Protein AF-A0A6M9PTT7-F1 (afdb_monomer)

Nearest PDB structures (foldseek):
  1drg-assembly1_A  TM=7.626E-01  e=3.472E-11  Punavirus P1
  1f44-assembly1_A  TM=7.808E-01  e=5.286E-11  Punavirus P1
  2crx-assembly1_B-2  TM=7.870E-01  e=4.804E-10  Punavirus P1
  2hof-assembly1_A-2  TM=7.405E-01  e=1.884E-09  Punavirus P1
  3nkh-assembly1_B  TM=6.933E-01  e=2.102E-03  Staphylococcus aureus subsp. aureus USA300_TCH1516

Organism: NCBI:txid1743162

Sequence (223 aa):
MHLLNRFSDPTKEPEALLEMKRMHRILGRESKQAFGISQDILSQLLASLDHSLRDLCDAALLQLAYDSLGRRSELVSLQITDLQQLTQGGKTRHTILLRKSKVDQDAKGRWITLRPGTVDAVKRWTTAAKIDKGLILRGVDRKGDISDFLCCGQINRIFKRIASQAKIDPVLIKRISGHSLRIGAAQDLLVSGASMPMIMSRGRWTKTDTVMRYLEQYGGRDL

pLDDT: mean 86.86, std 14.3, range [33.91, 98.5]

Foldseek 3Di:
DQVVVVHDDPCPPPVNVVVVVVCCVVVPPDDLAFAACAPVNLVLLLVLAPLALQSLLLQLLLQCCQQQLDFLVLQQQFKPVQWDWDADPNDIWIWGWSQDDPPDPPRPTDITTGDPSNVVSLVSNCVVVVPPTGTSRFDQDPVRDTHRTDDSVCQLVSVLVSCVSSVPPPVNSVRHDSSNSSLNSLVVCVVVVNDLVRSCVSNVPPDSVVSVVSVVVVVVVPD

Secondary structure (DSSP, 8-state):
-TGGGT---GGGSHHHHHHHHHHHHHH-S---PPPP--HHHHHHHHHT----HHHHHHHHHHHHHHHHT--HHHHHT-BGGGEEEEEETTEEEEEEEE---TT-SS---EEEEPPHHHHHHHHHHHHHTT--SSBS---B-SS-PBPS---HHHHHHHHHHHHHHTT--HHHHHH--TTHHHHHHHHHHHHTT--HHHHHHHHT-S-HHHHHHHHHTTTTS--

Structure (mmCIF, N/CA/C/O backbone):
data_AF-A0A6M9PTT7-F1
#
_entry.id   AF-A0A6M9PTT7-F1
#
loop_
_atom_site.group_PDB
_atom_site.id
_atom_site.type_symbol
_atom_site.label_atom_id
_atom_site.label_alt_id
_atom_site.label_comp_id
_atom_site.label_asym_id
_atom_site.label_entity_id
_atom_site.label_seq_id
_atom_site.pdbx_PDB_ins_code
_atom_site.Cartn_x
_atom_site.Cartn_y
_atom_site.Cartn_z
_atom_site.occupancy
_atom_site.B_iso_or_equiv
_atom_site.auth_seq_id
_atom_site.auth_comp_id
_atom_site.auth_asym_id
_atom_site.auth_atom_id
_atom_site.pdbx_PDB_model_num
ATOM 1 N N . MET A 1 1 ? -4.686 -28.291 -18.316 1.00 56.50 1 MET A N 1
ATOM 2 C CA . MET A 1 1 ? -5.307 -29.577 -18.699 1.00 56.50 1 MET A CA 1
ATOM 3 C C . MET A 1 1 ? -4.349 -30.473 -19.488 1.00 56.50 1 MET A C 1
ATOM 5 O O . MET A 1 1 ? -4.243 -31.623 -19.108 1.00 56.50 1 MET A O 1
ATOM 9 N N . HIS A 1 2 ? -3.577 -29.990 -20.478 1.00 64.25 2 HIS A N 1
ATOM 10 C CA . HIS A 1 2 ? -2.650 -30.848 -21.257 1.00 64.25 2 HIS A CA 1
ATOM 11 C C . HIS A 1 2 ? -1.535 -31.530 -20.439 1.00 64.25 2 HIS A C 1
ATOM 13 O O . HIS A 1 2 ? -1.472 -32.754 -20.418 1.00 64.25 2 HIS A O 1
ATOM 19 N N . LEU A 1 3 ? -0.721 -30.772 -19.691 1.00 53.94 3 LEU A N 1
ATOM 20 C CA . LEU A 1 3 ? 0.397 -31.339 -18.910 1.00 53.94 3 LEU A CA 1
ATOM 21 C C . LEU A 1 3 ? -0.053 -32.273 -17.770 1.00 53.94 3 LEU A C 1
ATOM 23 O O . LEU A 1 3 ? 0.596 -33.277 -17.501 1.00 53.94 3 LEU A O 1
ATOM 27 N N . LEU A 1 4 ? -1.187 -31.968 -17.128 1.00 67.94 4 LEU A N 1
ATOM 28 C CA . LEU A 1 4 ? -1.804 -32.821 -16.098 1.00 67.94 4 LEU A CA 1
ATOM 29 C C . LEU A 1 4 ? -2.312 -34.152 -16.674 1.00 67.94 4 LEU A C 1
ATOM 31 O O . LEU A 1 4 ? -2.295 -35.160 -15.978 1.00 67.94 4 LEU A O 1
ATOM 35 N N . ASN A 1 5 ? -2.679 -34.160 -17.956 1.00 78.31 5 ASN A N 1
ATOM 36 C CA . ASN A 1 5 ? -3.115 -35.345 -18.689 1.00 78.31 5 ASN A CA 1
ATOM 37 C C . ASN A 1 5 ? -1.972 -35.985 -19.506 1.00 78.31 5 ASN A C 1
ATOM 39 O O . ASN A 1 5 ? -2.240 -36.799 -20.382 1.00 78.31 5 ASN A O 1
ATOM 43 N N . ARG A 1 6 ? -0.706 -35.618 -19.236 1.00 72.50 6 ARG A N 1
ATOM 44 C CA . ARG A 1 6 ? 0.506 -36.112 -19.925 1.00 72.50 6 ARG A CA 1
ATOM 45 C C . ARG A 1 6 ? 0.542 -35.888 -21.446 1.00 72.50 6 ARG A C 1
ATOM 47 O O . ARG A 1 6 ? 1.304 -36.552 -22.140 1.00 72.50 6 ARG A O 1
ATOM 54 N N . PHE A 1 7 ? -0.225 -34.933 -21.964 1.00 77.44 7 PHE A N 1
ATOM 55 C CA . PHE A 1 7 ? -0.104 -34.494 -23.355 1.00 77.44 7 PHE A CA 1
ATOM 56 C C . PHE A 1 7 ? 0.989 -33.432 -23.505 1.00 77.44 7 PHE A C 1
ATOM 58 O O . PHE A 1 7 ? 1.261 -32.671 -22.566 1.00 77.44 7 PHE A O 1
ATOM 65 N N . SER A 1 8 ? 1.587 -33.362 -24.698 1.00 73.75 8 SER A N 1
ATOM 66 C CA . SER A 1 8 ? 2.499 -32.285 -25.087 1.00 73.75 8 SER A CA 1
ATOM 67 C C . SER A 1 8 ? 1.819 -30.925 -24.912 1.00 73.75 8 SER A C 1
ATOM 69 O O . SER A 1 8 ? 0.614 -30.772 -25.110 1.00 73.75 8 SER A O 1
ATOM 71 N N . ASP A 1 9 ? 2.592 -29.941 -24.455 1.00 74.56 9 ASP A N 1
ATOM 72 C CA . ASP A 1 9 ? 2.108 -28.580 -24.242 1.00 74.56 9 ASP A CA 1
ATOM 73 C C . ASP A 1 9 ? 1.993 -27.871 -25.602 1.00 74.56 9 ASP A C 1
ATOM 75 O O . ASP A 1 9 ? 3.028 -27.516 -26.175 1.00 74.56 9 ASP A O 1
ATOM 79 N N . PRO A 1 10 ? 0.774 -27.623 -26.119 1.00 74.50 10 PRO A N 1
ATOM 80 C CA . PRO A 1 10 ? 0.589 -27.063 -27.457 1.00 74.50 10 PRO A CA 1
ATOM 81 C C . PRO A 1 10 ? 1.138 -25.634 -27.575 1.00 74.50 10 PRO A C 1
ATOM 83 O O . PRO A 1 10 ? 1.377 -25.143 -28.673 1.00 74.50 10 PRO A O 1
ATOM 86 N N . THR A 1 11 ? 1.391 -24.953 -26.450 1.00 69.88 11 THR A N 1
ATOM 87 C CA . THR A 1 11 ? 1.999 -23.613 -26.443 1.00 69.88 11 THR A CA 1
ATOM 88 C C . THR A 1 11 ? 3.507 -23.631 -26.712 1.00 69.88 11 THR A C 1
ATOM 90 O O . THR A 1 11 ? 4.108 -22.575 -26.919 1.00 69.88 11 THR A O 1
ATOM 93 N N . LYS A 1 12 ? 4.124 -24.821 -26.716 1.00 74.75 12 LYS A N 1
ATOM 94 C CA . LYS A 1 12 ? 5.550 -25.032 -26.994 1.00 74.75 12 LYS A CA 1
ATOM 95 C C . LYS A 1 12 ? 5.825 -25.589 -28.389 1.00 74.75 12 LYS A C 1
ATOM 97 O O . LYS A 1 12 ? 6.994 -25.748 -28.733 1.00 74.75 12 LYS A O 1
ATOM 102 N N . GLU A 1 13 ? 4.787 -25.862 -29.175 1.00 83.44 13 GLU A N 1
ATOM 103 C CA . GLU A 1 13 ? 4.943 -26.294 -30.562 1.00 83.44 13 GLU A CA 1
ATOM 104 C C . GLU A 1 13 ? 5.660 -25.210 -31.390 1.00 83.44 13 GLU A C 1
ATOM 106 O O . GLU A 1 13 ? 5.424 -24.010 -31.171 1.00 83.44 13 GLU A O 1
ATOM 111 N N . PRO A 1 14 ? 6.535 -25.587 -32.344 1.00 78.69 14 PRO A N 1
ATOM 112 C CA . PRO A 1 14 ? 7.302 -24.635 -33.142 1.00 78.69 14 PRO A CA 1
ATOM 113 C C . PRO A 1 14 ? 6.422 -23.587 -33.826 1.00 78.69 14 PRO A C 1
ATOM 115 O O . PRO A 1 14 ? 6.779 -22.412 -33.830 1.00 78.69 14 PRO A O 1
ATOM 118 N N . GLU A 1 15 ? 5.256 -23.986 -34.335 1.00 80.00 15 GLU A N 1
ATOM 119 C CA . GLU A 1 15 ? 4.298 -23.097 -34.999 1.00 80.00 15 GLU A CA 1
ATOM 120 C C . GLU A 1 15 ? 3.748 -22.028 -34.047 1.00 80.00 15 GLU A C 1
ATOM 122 O O . GLU A 1 15 ? 3.826 -20.836 -34.343 1.00 80.00 15 GLU A O 1
ATOM 127 N N . ALA A 1 16 ? 3.296 -22.422 -32.852 1.00 75.12 16 ALA A N 1
ATOM 128 C CA . ALA A 1 16 ? 2.811 -21.489 -31.837 1.00 75.12 16 ALA A CA 1
ATOM 129 C C . ALA A 1 16 ? 3.916 -20.518 -31.379 1.00 75.12 16 ALA A C 1
ATOM 131 O O . ALA A 1 16 ? 3.682 -19.318 -31.211 1.00 75.12 16 ALA A O 1
ATOM 132 N N . LEU A 1 17 ? 5.151 -21.008 -31.221 1.00 78.31 17 LEU A N 1
ATOM 133 C CA . LEU A 1 17 ? 6.301 -20.176 -30.864 1.00 78.31 17 LEU A CA 1
ATOM 134 C C . LEU A 1 17 ? 6.700 -19.210 -31.988 1.00 78.31 17 LEU A C 1
ATOM 136 O O . LEU A 1 17 ? 7.082 -18.069 -31.702 1.00 78.31 17 LEU A O 1
ATOM 140 N N . LEU A 1 18 ? 6.642 -19.648 -33.249 1.00 78.38 18 LEU A N 1
ATOM 141 C CA . LEU A 1 18 ? 6.929 -18.825 -34.425 1.00 78.38 18 LEU A CA 1
ATOM 142 C C . LEU A 1 18 ? 5.880 -17.728 -34.594 1.00 78.38 18 LEU A C 1
ATOM 144 O O . LEU A 1 18 ? 6.259 -16.569 -34.773 1.00 78.38 18 LEU A O 1
ATOM 148 N N . GLU A 1 19 ? 4.600 -18.048 -34.424 1.00 78.19 19 GLU A N 1
ATOM 149 C CA . GLU A 1 19 ? 3.521 -17.063 -34.489 1.00 78.19 19 GLU A CA 1
ATOM 150 C C . GLU A 1 19 ? 3.589 -16.066 -33.330 1.00 78.19 19 GLU A C 1
ATOM 152 O O . GLU A 1 19 ? 3.544 -14.855 -33.553 1.00 78.19 19 GLU A O 1
ATOM 157 N N . MET A 1 20 ? 3.881 -16.517 -32.106 1.00 73.00 20 MET A N 1
ATOM 158 C CA . MET A 1 20 ? 4.156 -15.599 -30.996 1.00 73.00 20 MET A CA 1
ATOM 159 C C . MET A 1 20 ? 5.374 -14.705 -31.275 1.00 73.00 20 MET A C 1
ATOM 161 O O . MET A 1 20 ? 5.366 -13.523 -30.934 1.00 73.00 20 MET A O 1
ATOM 165 N N . LYS A 1 21 ? 6.451 -15.213 -31.890 1.00 75.12 21 LYS A N 1
ATOM 166 C CA . LYS A 1 21 ? 7.610 -14.388 -32.292 1.00 75.12 21 LYS A CA 1
ATOM 167 C C . LYS A 1 21 ? 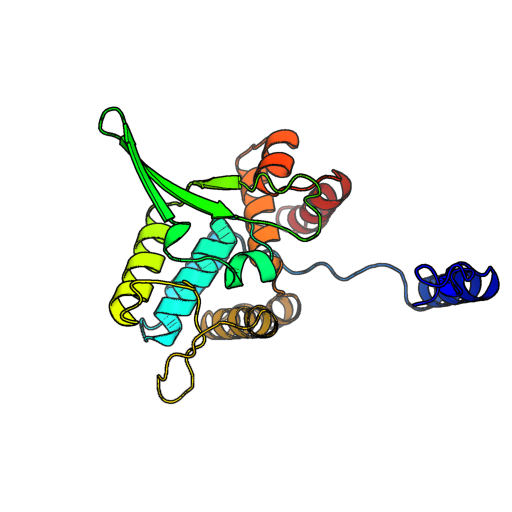7.246 -13.389 -33.395 1.00 75.12 21 LYS A C 1
ATOM 169 O O . LYS A 1 21 ? 7.705 -12.250 -33.322 1.00 75.12 21 LYS A O 1
ATOM 174 N N . ARG A 1 22 ? 6.424 -13.785 -34.372 1.00 78.12 22 ARG A N 1
ATOM 175 C CA . ARG A 1 22 ? 5.905 -12.918 -35.442 1.00 78.12 22 ARG A CA 1
ATOM 176 C C . ARG A 1 22 ? 5.063 -11.789 -34.849 1.00 78.12 22 ARG A C 1
ATOM 178 O O . ARG A 1 22 ? 5.369 -10.624 -35.093 1.00 78.12 22 ARG A O 1
ATOM 185 N N . MET A 1 23 ? 4.108 -12.113 -33.976 1.00 72.75 23 MET A N 1
ATOM 186 C CA . MET A 1 23 ? 3.313 -11.130 -33.232 1.00 72.75 23 MET A CA 1
ATOM 187 C C . MET A 1 23 ? 4.198 -10.160 -32.447 1.00 72.75 23 MET A C 1
ATOM 189 O O . MET A 1 23 ? 4.008 -8.954 -32.529 1.00 72.75 23 MET A O 1
ATOM 193 N N . HIS A 1 24 ? 5.211 -10.662 -31.737 1.00 75.25 24 HIS A N 1
ATOM 194 C CA . HIS A 1 24 ? 6.149 -9.819 -30.991 1.00 75.25 24 HIS A CA 1
ATOM 195 C C . HIS A 1 24 ? 7.012 -8.903 -31.874 1.00 75.25 24 HIS A C 1
ATOM 197 O O . HIS A 1 24 ? 7.420 -7.845 -31.404 1.00 75.25 24 HIS A O 1
ATOM 203 N N . ARG A 1 25 ? 7.329 -9.293 -33.116 1.00 68.50 25 ARG A N 1
ATOM 204 C CA . ARG A 1 25 ? 8.054 -8.435 -34.072 1.00 68.50 25 ARG A CA 1
ATOM 205 C C . ARG A 1 25 ? 7.161 -7.330 -34.630 1.00 68.50 25 ARG A C 1
ATOM 207 O O . ARG A 1 25 ? 7.639 -6.222 -34.816 1.00 68.50 25 ARG A O 1
ATOM 214 N N . ILE A 1 26 ? 5.885 -7.638 -34.868 1.00 68.75 26 ILE A N 1
ATOM 215 C CA . ILE A 1 26 ? 4.906 -6.690 -35.417 1.00 68.75 26 ILE A CA 1
ATOM 216 C C . ILE A 1 26 ? 4.440 -5.697 -34.344 1.00 68.75 26 ILE A C 1
ATOM 218 O O . ILE A 1 26 ? 4.391 -4.498 -34.587 1.00 68.75 26 ILE A O 1
ATOM 222 N N . LEU A 1 27 ? 4.100 -6.192 -33.152 1.00 63.09 27 LEU A N 1
ATOM 223 C CA . LEU A 1 27 ? 3.516 -5.397 -32.065 1.00 63.09 27 LEU A CA 1
ATOM 224 C C . LEU A 1 27 ? 4.565 -4.825 -31.099 1.00 63.09 27 LEU A C 1
ATOM 226 O O . LEU A 1 27 ? 4.237 -3.990 -30.258 1.00 63.09 27 LEU A O 1
ATOM 230 N N . GLY A 1 28 ? 5.813 -5.292 -31.191 1.00 47.38 28 GLY A N 1
ATOM 231 C CA . GLY A 1 28 ? 6.850 -5.046 -30.193 1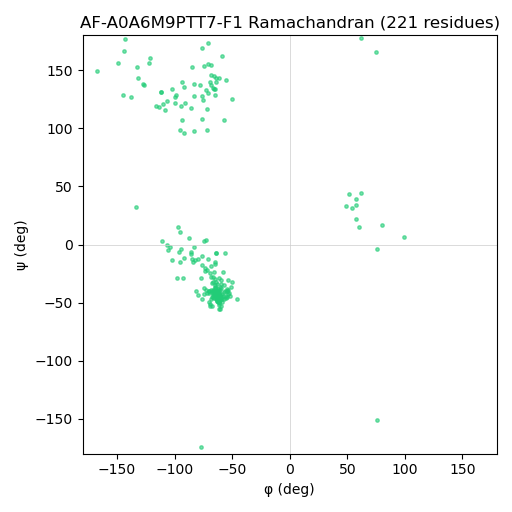.00 47.38 28 GLY A CA 1
ATOM 232 C C . GLY A 1 28 ? 6.665 -5.884 -28.918 1.00 47.38 28 GLY A C 1
ATOM 233 O O . GLY A 1 28 ? 5.618 -6.480 -28.660 1.00 47.38 28 GLY A O 1
ATOM 234 N N . ARG A 1 29 ? 7.716 -5.947 -28.090 1.00 55.25 29 ARG A N 1
ATOM 235 C CA . ARG A 1 29 ? 7.684 -6.554 -26.737 1.00 55.25 29 ARG A CA 1
ATOM 236 C C . ARG A 1 29 ? 7.713 -5.528 -25.612 1.00 55.25 29 ARG A C 1
ATOM 238 O O . ARG A 1 29 ? 7.733 -5.900 -24.438 1.00 55.25 29 ARG A O 1
ATOM 245 N N . GLU A 1 30 ? 7.765 -4.250 -25.960 1.00 47.44 30 GLU A N 1
ATOM 246 C CA . GLU A 1 30 ? 7.895 -3.182 -24.988 1.00 47.44 30 GLU A CA 1
ATOM 247 C C . GLU A 1 30 ? 6.573 -3.022 -24.228 1.00 47.44 30 GLU A C 1
ATOM 249 O O . GLU A 1 30 ? 5.611 -2.413 -24.697 1.00 47.44 30 GLU A O 1
ATOM 254 N N . SER A 1 31 ? 6.490 -3.601 -23.028 1.00 55.12 31 SER A N 1
ATOM 255 C CA . SER A 1 31 ? 5.376 -3.287 -22.141 1.00 55.12 31 SER A CA 1
ATOM 256 C C . SER A 1 31 ? 5.584 -1.868 -21.627 1.00 55.12 31 SER A C 1
ATOM 258 O O . SER A 1 31 ? 6.552 -1.624 -20.901 1.00 55.12 31 SER A O 1
ATOM 260 N N . LYS A 1 32 ? 4.674 -0.944 -21.953 1.00 65.50 32 LYS A N 1
ATOM 261 C CA . LYS A 1 32 ? 4.688 0.408 -21.382 1.00 65.50 32 LYS A CA 1
ATOM 262 C C . LYS A 1 32 ? 4.631 0.302 -19.860 1.00 65.50 32 LYS A C 1
ATOM 264 O O . LYS A 1 32 ? 3.603 -0.061 -19.288 1.00 65.50 32 LYS A O 1
ATOM 269 N N . GLN A 1 33 ? 5.759 0.575 -19.214 1.00 71.25 33 GLN A N 1
ATOM 270 C CA . GLN A 1 33 ? 5.883 0.453 -17.771 1.00 71.25 33 GLN A CA 1
ATOM 271 C C . GLN A 1 33 ? 4.954 1.443 -17.067 1.00 71.25 33 GLN A C 1
ATOM 273 O O . GLN A 1 33 ? 4.775 2.592 -17.497 1.00 71.25 33 GLN A O 1
ATOM 278 N N . ALA A 1 34 ? 4.347 0.967 -15.980 1.00 83.44 34 ALA A N 1
ATOM 279 C CA . ALA A 1 34 ? 3.456 1.780 -15.177 1.00 83.44 34 ALA A CA 1
ATOM 280 C C . ALA A 1 34 ? 4.209 2.950 -14.539 1.00 83.44 34 ALA A C 1
ATOM 282 O O . ALA A 1 34 ? 5.356 2.811 -14.119 1.00 83.44 34 ALA A O 1
ATOM 283 N N . PHE A 1 35 ? 3.537 4.091 -14.444 1.00 90.19 35 PHE A N 1
ATOM 284 C CA . PHE A 1 35 ? 4.076 5.272 -13.784 1.00 90.19 35 PHE A CA 1
ATOM 285 C C . PHE A 1 35 ? 4.269 5.004 -12.286 1.00 90.19 35 PHE A C 1
ATOM 287 O O . PHE A 1 35 ? 3.344 4.513 -11.634 1.00 90.19 35 PHE A O 1
ATOM 294 N N . GLY A 1 36 ? 5.463 5.286 -11.759 1.00 92.88 36 GLY A N 1
ATOM 295 C CA . GLY A 1 36 ? 5.788 5.144 -10.340 1.00 92.88 36 GLY A CA 1
ATOM 296 C C . GLY A 1 36 ? 5.191 6.283 -9.516 1.00 92.88 36 GLY A C 1
ATOM 297 O O . GLY A 1 36 ? 5.395 7.450 -9.842 1.00 92.88 36 GLY A O 1
ATOM 298 N N . ILE A 1 37 ? 4.451 5.941 -8.461 1.00 95.31 37 ILE A N 1
ATOM 299 C CA . ILE A 1 37 ? 3.939 6.907 -7.478 1.00 95.31 37 ILE A CA 1
ATOM 300 C C . ILE A 1 37 ? 4.978 6.996 -6.358 1.00 95.31 37 ILE A C 1
ATOM 302 O O . ILE A 1 37 ? 5.009 6.118 -5.494 1.00 95.31 37 ILE A O 1
ATOM 306 N N . SER A 1 38 ? 5.855 7.999 -6.445 1.00 94.75 38 SER A N 1
ATOM 307 C CA . SER A 1 38 ? 6.879 8.302 -5.437 1.00 94.75 38 SER A CA 1
ATOM 308 C C . SER A 1 38 ? 6.267 8.876 -4.158 1.00 94.75 38 SER A C 1
ATOM 310 O O . SER A 1 38 ? 5.068 9.166 -4.116 1.00 94.75 38 SER A O 1
ATOM 312 N N . GLN A 1 39 ? 7.081 9.070 -3.123 1.00 95.38 39 GLN A N 1
ATOM 313 C CA . GLN A 1 39 ? 6.669 9.649 -1.847 1.00 95.38 39 GLN A CA 1
ATOM 314 C C . GLN A 1 39 ? 5.979 11.013 -1.996 1.00 95.38 39 GLN A C 1
ATOM 316 O O . GLN A 1 39 ? 4.978 11.262 -1.318 1.00 95.38 39 GLN A O 1
ATOM 321 N N . ASP A 1 40 ? 6.470 11.875 -2.884 1.00 94.06 40 ASP A N 1
ATOM 322 C CA . ASP A 1 40 ? 5.891 13.206 -3.105 1.00 94.06 40 ASP A CA 1
ATOM 323 C C . ASP A 1 40 ? 4.498 13.100 -3.724 1.00 94.06 40 ASP A C 1
ATOM 325 O O . ASP A 1 40 ? 3.536 13.699 -3.242 1.00 94.06 40 ASP A O 1
ATOM 329 N N . ILE A 1 41 ? 4.359 12.238 -4.735 1.00 96.06 41 ILE A N 1
ATOM 330 C CA . ILE A 1 41 ? 3.072 11.985 -5.386 1.00 96.06 41 ILE A CA 1
ATOM 331 C C . ILE A 1 41 ? 2.120 11.316 -4.399 1.00 96.06 41 ILE A C 1
ATOM 333 O O . ILE A 1 41 ? 0.972 11.725 -4.301 1.00 96.06 41 ILE A O 1
ATOM 337 N N . LEU A 1 42 ? 2.577 10.328 -3.626 1.00 98.00 42 LEU A N 1
ATOM 338 C CA . LEU A 1 42 ? 1.788 9.710 -2.560 1.00 98.00 42 LEU A CA 1
ATOM 339 C C . LEU A 1 42 ? 1.276 10.763 -1.570 1.00 98.00 42 LEU A C 1
ATOM 341 O O . LEU A 1 42 ? 0.104 10.722 -1.204 1.00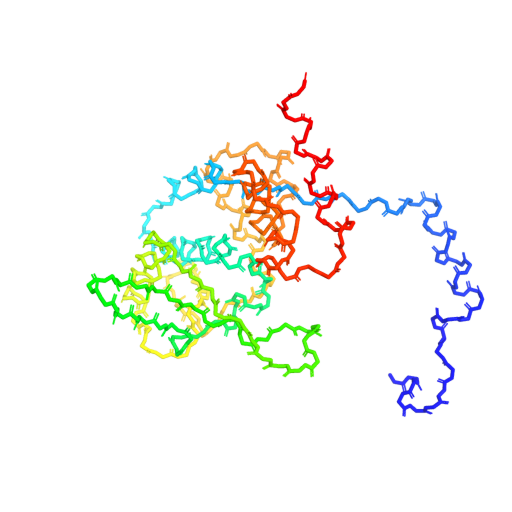 98.00 42 LEU A O 1
ATOM 345 N N . SER A 1 43 ? 2.123 11.709 -1.164 1.00 97.69 43 SER A N 1
ATOM 346 C CA . SER A 1 43 ? 1.734 12.795 -0.259 1.00 97.69 43 SER A CA 1
ATOM 347 C C . SER A 1 43 ? 0.664 13.689 -0.894 1.00 97.69 43 SER A C 1
ATOM 349 O O . SER A 1 43 ? -0.338 13.986 -0.247 1.00 97.69 43 SER A O 1
ATOM 351 N N . GLN A 1 44 ? 0.804 14.021 -2.182 1.00 97.31 44 GLN A N 1
ATOM 352 C CA . GLN A 1 44 ? -0.213 14.750 -2.948 1.00 97.31 44 GLN A CA 1
ATOM 353 C C . GLN A 1 44 ? -1.537 13.972 -3.054 1.00 97.31 44 GLN A C 1
ATOM 355 O O . GLN A 1 44 ? -2.609 14.556 -2.902 1.00 97.31 44 GLN A O 1
ATOM 360 N N . LEU A 1 45 ? -1.485 12.652 -3.278 1.00 98.12 45 LEU A N 1
ATOM 361 C CA . LEU A 1 45 ? -2.676 11.799 -3.315 1.00 98.12 45 LEU A CA 1
ATOM 362 C C . LEU A 1 45 ? -3.394 11.799 -1.964 1.00 98.12 45 LEU A C 1
ATOM 364 O O . LEU A 1 45 ? -4.603 12.005 -1.920 1.00 98.12 45 LEU A O 1
ATOM 368 N N . LEU A 1 46 ? -2.658 11.598 -0.868 1.00 97.75 46 LEU A N 1
ATOM 369 C CA . LEU A 1 46 ? -3.220 11.569 0.483 1.00 97.75 46 LEU A CA 1
ATOM 370 C C . LEU A 1 46 ? -3.829 12.918 0.884 1.00 97.75 46 LEU A C 1
ATOM 372 O O . LEU A 1 46 ? -4.876 12.932 1.520 1.00 97.75 46 LEU A O 1
ATOM 376 N N . ALA A 1 47 ? -3.217 14.033 0.477 1.00 97.06 47 ALA A N 1
ATOM 377 C CA . ALA A 1 47 ? -3.733 15.377 0.736 1.00 97.06 47 ALA A CA 1
ATOM 378 C C . ALA A 1 47 ? -5.034 15.698 -0.026 1.00 97.06 47 ALA A C 1
ATOM 380 O O . ALA A 1 47 ? -5.739 16.632 0.342 1.00 97.06 47 ALA A O 1
ATOM 381 N N . SER A 1 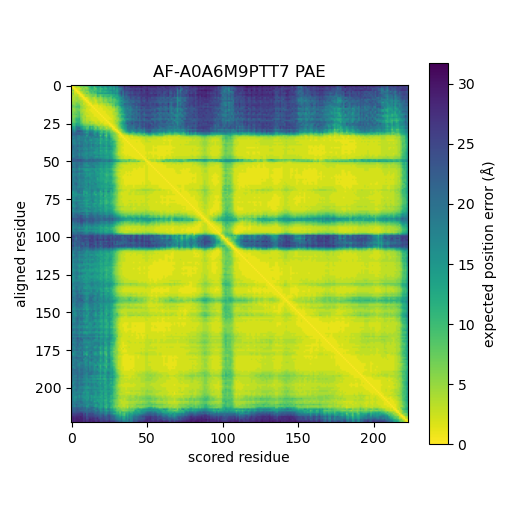48 ? -5.355 14.943 -1.083 1.00 96.75 48 SER A N 1
ATOM 382 C CA . SER A 1 48 ? -6.587 15.129 -1.864 1.00 96.75 48 SER A CA 1
ATOM 383 C C . SER A 1 48 ? -7.815 14.406 -1.299 1.00 96.75 48 SER A C 1
ATOM 385 O O . SER A 1 48 ? -8.913 14.592 -1.820 1.00 96.75 48 SER A O 1
ATOM 387 N N . LEU A 1 49 ? -7.628 13.561 -0.280 1.00 96.00 49 LEU A N 1
ATOM 388 C CA . LEU A 1 49 ? -8.679 12.736 0.311 1.00 96.00 49 LEU A CA 1
ATOM 389 C C . LEU A 1 49 ? -9.489 13.530 1.349 1.00 96.00 49 LEU A C 1
ATOM 391 O O . LEU A 1 49 ? -8.921 14.244 2.171 1.00 96.00 49 LEU A O 1
ATOM 395 N N . ASP A 1 50 ? -10.810 13.363 1.342 1.00 88.19 50 ASP A N 1
ATOM 396 C CA . ASP A 1 50 ? -11.780 14.168 2.105 1.00 88.19 50 ASP A CA 1
ATOM 397 C C . ASP A 1 50 ? -12.193 13.564 3.461 1.00 88.19 50 ASP A C 1
ATOM 399 O O . ASP A 1 50 ? -13.136 14.026 4.101 1.00 88.19 50 ASP A O 1
ATOM 403 N N . HIS A 1 51 ? -11.490 12.520 3.909 1.00 85.75 51 HIS A N 1
ATOM 404 C CA . HIS A 1 51 ? -11.773 11.763 5.136 1.00 85.75 51 HIS A CA 1
ATOM 405 C C . HIS A 1 51 ? -13.151 11.076 5.192 1.00 85.75 51 HIS A C 1
ATOM 407 O O . HIS A 1 51 ? -13.548 10.599 6.259 1.00 85.75 51 HIS A O 1
ATOM 413 N N . SER A 1 52 ? -13.863 10.943 4.068 1.00 94.25 52 SER A N 1
ATOM 414 C CA . SER A 1 52 ? -15.020 10.049 3.978 1.00 94.25 52 SER A CA 1
ATOM 415 C C . SER A 1 52 ? -14.637 8.599 4.299 1.00 94.25 52 SER A C 1
ATOM 417 O O . SER A 1 52 ? -13.473 8.200 4.231 1.00 94.25 52 SER A O 1
ATOM 419 N N . LEU A 1 53 ? -15.626 7.758 4.616 1.00 95.25 53 LEU A N 1
ATOM 420 C CA . LEU A 1 53 ? -15.391 6.344 4.930 1.00 95.25 53 LEU A CA 1
ATOM 421 C C . LEU A 1 53 ? -14.608 5.622 3.817 1.00 95.25 53 LEU A C 1
ATOM 423 O O . LEU A 1 53 ? -13.701 4.838 4.091 1.00 95.25 53 LEU A O 1
ATOM 427 N N . ARG A 1 54 ? -14.919 5.932 2.553 1.00 96.06 54 ARG A N 1
ATOM 428 C CA . ARG A 1 54 ? -14.178 5.422 1.395 1.00 96.06 54 ARG A CA 1
ATOM 429 C C . ARG A 1 54 ? -12.734 5.919 1.393 1.00 96.06 54 ARG A C 1
ATOM 431 O O . ARG A 1 54 ? -11.821 5.114 1.217 1.00 96.06 54 ARG A O 1
ATOM 438 N N . ASP A 1 55 ? -12.538 7.210 1.611 1.00 96.25 55 ASP A N 1
ATOM 439 C CA . ASP A 1 55 ? -11.225 7.843 1.568 1.00 96.25 55 ASP A CA 1
ATOM 440 C C . ASP A 1 55 ? -10.317 7.386 2.723 1.00 96.25 55 ASP A C 1
ATOM 442 O O . ASP A 1 55 ? -9.103 7.274 2.553 1.00 96.25 55 ASP A O 1
ATOM 446 N N . LEU A 1 56 ? -10.885 6.993 3.869 1.00 97.75 56 LEU A N 1
ATOM 447 C CA . LEU A 1 56 ? -10.146 6.307 4.934 1.00 97.75 56 LEU A CA 1
ATOM 448 C C . LEU A 1 56 ? -9.605 4.943 4.470 1.00 97.75 56 LEU A C 1
ATOM 450 O O . LEU A 1 56 ? -8.429 4.641 4.692 1.00 97.75 56 LEU A O 1
ATOM 454 N N . CYS A 1 57 ? -10.424 4.133 3.786 1.00 97.81 57 CYS A N 1
ATOM 455 C CA . CYS A 1 57 ? -9.966 2.866 3.204 1.00 97.81 57 CYS A CA 1
ATOM 456 C C . CYS A 1 57 ? -8.898 3.096 2.125 1.00 97.81 57 CYS A C 1
ATOM 458 O O . CYS A 1 57 ? -7.913 2.357 2.045 1.00 97.81 57 CYS A O 1
ATOM 460 N N . ASP A 1 58 ? -9.081 4.116 1.289 1.00 97.81 58 ASP A N 1
ATOM 461 C CA . ASP A 1 58 ? -8.142 4.473 0.229 1.00 97.81 58 ASP A CA 1
ATOM 462 C C . ASP A 1 58 ? -6.785 4.922 0.782 1.00 97.81 58 ASP A C 1
ATOM 464 O O . ASP A 1 58 ? -5.744 4.480 0.288 1.00 97.81 58 ASP A O 1
ATOM 468 N N . ALA A 1 59 ? -6.785 5.749 1.832 1.00 98.31 59 ALA A N 1
ATOM 469 C CA . ALA A 1 59 ? -5.575 6.177 2.525 1.00 98.31 59 ALA A CA 1
ATOM 470 C C . ALA A 1 59 ? -4.818 4.975 3.108 1.00 98.31 59 ALA A C 1
ATOM 472 O O . ALA A 1 59 ? -3.606 4.848 2.908 1.00 98.31 59 ALA A O 1
ATOM 473 N N . ALA A 1 60 ? -5.532 4.052 3.766 1.00 98.38 60 ALA A N 1
ATOM 474 C CA . ALA A 1 60 ? -4.951 2.814 4.277 1.00 98.38 60 ALA A CA 1
ATOM 475 C C . ALA A 1 60 ? -4.357 1.955 3.144 1.00 98.38 60 ALA A C 1
ATOM 477 O O . ALA A 1 60 ? -3.230 1.472 3.267 1.00 98.38 60 ALA A O 1
ATOM 478 N N . LEU A 1 61 ? -5.065 1.807 2.016 1.00 98.50 61 LEU A N 1
ATOM 479 C CA . LEU A 1 61 ? -4.584 1.070 0.843 1.00 98.50 61 LEU A CA 1
ATOM 480 C C . LEU A 1 61 ? -3.309 1.693 0.253 1.00 98.50 61 LEU A C 1
ATOM 482 O O . LEU A 1 61 ? -2.358 0.959 -0.015 1.00 98.50 61 LEU A O 1
ATOM 486 N N . LEU A 1 62 ? -3.279 3.011 0.033 1.00 98.44 62 LEU A N 1
ATOM 487 C CA . LEU A 1 62 ? -2.123 3.715 -0.537 1.00 98.44 62 LEU A CA 1
ATOM 488 C C . LEU A 1 62 ? -0.879 3.552 0.343 1.00 98.44 62 LEU A C 1
ATOM 490 O O . LEU A 1 62 ? 0.185 3.172 -0.152 1.00 98.44 62 LEU A O 1
ATOM 494 N N . GLN A 1 63 ? -1.033 3.776 1.648 1.00 98.31 63 GLN A N 1
ATOM 495 C CA . GLN A 1 63 ? 0.050 3.666 2.623 1.00 98.31 63 GLN A CA 1
ATOM 496 C C . GLN A 1 63 ? 0.564 2.225 2.755 1.00 98.31 63 GLN A C 1
ATOM 498 O O . GLN A 1 63 ? 1.772 1.985 2.685 1.00 98.31 63 GLN A O 1
ATOM 503 N N . LEU A 1 64 ? -0.337 1.238 2.862 1.00 98.12 64 LEU A N 1
ATOM 504 C CA . LEU A 1 64 ? 0.036 -0.181 2.897 1.00 98.12 64 LEU A CA 1
ATOM 505 C C . LEU A 1 64 ? 0.747 -0.610 1.611 1.00 98.12 64 LEU A C 1
ATOM 507 O O . LEU A 1 64 ? 1.749 -1.326 1.674 1.00 98.12 64 LEU A O 1
ATOM 511 N N . ALA A 1 65 ? 0.253 -0.184 0.446 1.00 97.56 65 ALA A N 1
ATOM 512 C CA . ALA A 1 65 ? 0.862 -0.491 -0.845 1.00 97.56 65 ALA A CA 1
ATOM 513 C C . ALA A 1 65 ? 2.290 0.051 -0.947 1.00 97.56 65 ALA A C 1
ATOM 515 O O . ALA A 1 65 ? 3.179 -0.666 -1.414 1.00 97.56 65 ALA A O 1
ATOM 516 N N . TYR A 1 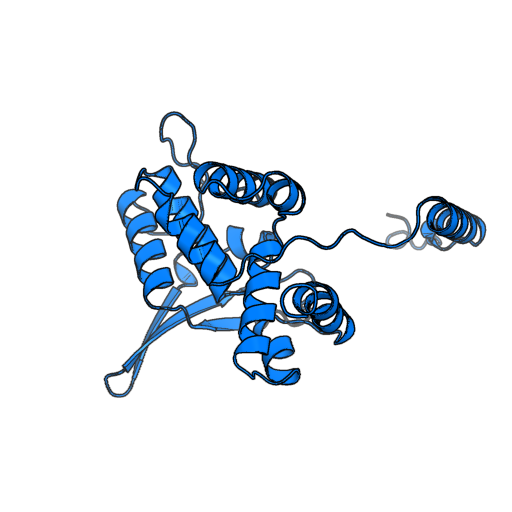66 ? 2.504 1.281 -0.478 1.00 97.81 66 TYR A N 1
ATOM 517 C CA . TYR A 1 66 ? 3.810 1.924 -0.472 1.00 97.81 66 TYR A CA 1
ATOM 518 C C . TYR A 1 66 ? 4.790 1.240 0.491 1.00 97.81 66 TYR A C 1
ATOM 520 O O . TYR A 1 66 ? 5.863 0.812 0.074 1.00 97.81 66 TYR A O 1
ATOM 528 N N . ASP A 1 67 ? 4.414 1.054 1.761 1.00 96.69 67 ASP A N 1
ATOM 529 C CA . ASP A 1 67 ? 5.312 0.513 2.793 1.00 96.69 67 ASP A CA 1
ATOM 530 C C . ASP A 1 67 ? 5.726 -0.932 2.526 1.00 96.69 67 ASP A C 1
ATOM 532 O O . ASP A 1 67 ? 6.883 -1.314 2.726 1.00 96.69 67 ASP A O 1
ATOM 536 N N . SER A 1 68 ? 4.764 -1.743 2.084 1.00 94.62 68 SER A N 1
ATOM 537 C CA . SER A 1 68 ? 4.950 -3.179 1.875 1.00 94.62 68 SER A CA 1
ATOM 538 C C . SER A 1 68 ? 5.537 -3.533 0.517 1.00 94.62 68 SER A C 1
ATOM 540 O O . SER A 1 68 ? 5.928 -4.691 0.294 1.00 94.62 68 SER A O 1
ATOM 542 N N . LEU A 1 69 ? 5.574 -2.566 -0.407 1.00 94.38 69 LEU A N 1
ATOM 543 C CA . LEU A 1 69 ? 5.816 -2.804 -1.825 1.00 94.38 69 LEU A CA 1
ATOM 544 C C . LEU A 1 69 ? 4.905 -3.942 -2.334 1.00 94.38 69 LEU A C 1
ATOM 546 O O . LEU A 1 69 ? 5.320 -4.776 -3.135 1.00 94.38 69 LEU A O 1
ATOM 550 N N . GLY A 1 70 ? 3.693 -4.061 -1.788 1.00 91.44 70 GLY A N 1
ATOM 551 C CA . GLY A 1 70 ? 2.813 -5.217 -1.949 1.00 91.44 70 GLY A CA 1
ATOM 552 C C . GLY A 1 70 ? 2.268 -5.369 -3.365 1.00 91.44 70 GLY A C 1
ATOM 553 O O . GLY A 1 70 ? 1.979 -4.391 -4.055 1.00 91.44 70 GLY A O 1
ATOM 554 N N . ARG A 1 71 ? 2.085 -6.613 -3.816 1.00 91.69 71 ARG A N 1
ATOM 555 C CA . ARG A 1 71 ? 1.273 -6.893 -5.011 1.00 91.69 71 ARG A CA 1
ATOM 556 C C . ARG A 1 71 ? -0.205 -6.736 -4.666 1.00 91.69 71 ARG A C 1
ATOM 558 O O . ARG A 1 71 ? -0.610 -7.016 -3.545 1.00 91.69 71 ARG A O 1
ATOM 565 N N . ARG A 1 72 ? -1.042 -6.408 -5.654 1.00 93.19 72 ARG A N 1
ATOM 566 C CA . ARG A 1 72 ? -2.505 -6.279 -5.480 1.00 93.19 72 ARG A CA 1
ATOM 567 C C . ARG A 1 72 ? -3.142 -7.430 -4.693 1.00 93.19 72 ARG A C 1
ATOM 569 O O . ARG A 1 72 ? -3.910 -7.178 -3.778 1.00 93.19 72 ARG A O 1
ATOM 576 N N . SER A 1 73 ? -2.794 -8.672 -5.034 1.00 92.19 73 SER A N 1
ATOM 577 C CA . SER A 1 73 ? -3.311 -9.867 -4.357 1.00 92.19 73 SER A CA 1
ATOM 578 C C . SER A 1 73 ? -2.832 -10.000 -2.916 1.00 92.19 73 SER A C 1
ATOM 580 O O . SER A 1 73 ? -3.572 -10.501 -2.085 1.00 92.19 73 SER A O 1
ATOM 582 N N . GLU A 1 74 ? -1.610 -9.550 -2.623 1.00 93.94 74 GLU A N 1
ATOM 583 C CA . GLU A 1 74 ? -1.075 -9.534 -1.260 1.00 93.94 74 GLU A CA 1
ATOM 584 C C . GLU A 1 74 ? -1.852 -8.507 -0.429 1.00 93.94 74 GLU A C 1
ATOM 586 O O . GLU A 1 74 ? -2.346 -8.847 0.640 1.00 93.94 74 GLU A O 1
ATOM 591 N N . LEU A 1 75 ? -2.050 -7.297 -0.967 1.00 95.50 75 LEU A N 1
ATOM 592 C CA . LEU A 1 75 ? -2.742 -6.202 -0.282 1.00 95.50 75 LEU A CA 1
ATOM 593 C C . LEU A 1 75 ? -4.173 -6.568 0.113 1.00 95.50 75 LEU A C 1
ATOM 595 O O . LEU A 1 75 ? -4.544 -6.406 1.269 1.00 95.50 75 LEU A O 1
ATOM 599 N N . VAL A 1 76 ? -4.967 -7.109 -0.816 1.00 96.00 76 VAL A N 1
ATOM 600 C CA . VAL A 1 76 ? -6.363 -7.478 -0.513 1.00 96.00 76 VAL A CA 1
ATOM 601 C C . VAL A 1 76 ? -6.490 -8.699 0.399 1.00 96.00 76 VAL A C 1
ATOM 603 O O . VAL A 1 76 ? -7.577 -8.973 0.889 1.00 96.00 76 VAL A O 1
ATOM 606 N N . SER A 1 77 ? -5.402 -9.447 0.609 1.00 95.19 77 SER A N 1
ATOM 607 C CA . SER A 1 77 ? -5.376 -10.626 1.484 1.00 95.19 77 SER A CA 1
ATOM 608 C C . SER A 1 77 ? -4.919 -10.321 2.913 1.00 95.19 77 SER A C 1
ATOM 610 O O . SER A 1 77 ? -4.897 -11.226 3.749 1.00 95.19 77 SER A O 1
ATOM 612 N N . LEU A 1 78 ? -4.525 -9.075 3.193 1.00 96.56 78 LEU A N 1
ATOM 613 C CA . LEU A 1 78 ? -4.100 -8.635 4.518 1.00 96.56 78 LEU A CA 1
ATOM 614 C C . LEU A 1 78 ? -5.266 -8.705 5.510 1.00 96.56 78 LEU A C 1
ATOM 616 O O . LEU A 1 78 ? -6.369 -8.238 5.219 1.00 96.56 78 LEU A O 1
ATOM 620 N N . GLN A 1 79 ? -5.010 -9.259 6.692 1.00 97.06 79 GLN A N 1
ATOM 621 C CA . GLN A 1 79 ? -5.987 -9.377 7.777 1.00 97.06 79 GLN A CA 1
ATOM 622 C C . GLN A 1 79 ? -5.496 -8.679 9.036 1.00 97.06 79 GLN A C 1
ATOM 624 O O . GLN A 1 79 ? -4.299 -8.465 9.213 1.00 97.06 79 GLN A O 1
ATOM 629 N N . ILE A 1 80 ? -6.431 -8.374 9.935 1.00 97.38 80 ILE A N 1
ATOM 630 C CA . ILE A 1 80 ? -6.137 -7.763 11.238 1.00 97.38 80 ILE A CA 1
ATOM 631 C C . ILE A 1 80 ? -5.102 -8.587 12.016 1.00 97.38 80 ILE A C 1
ATOM 633 O O . ILE A 1 80 ? -4.188 -8.023 12.606 1.00 97.38 80 ILE A O 1
ATOM 637 N N . THR A 1 81 ? -5.172 -9.918 11.931 1.00 96.19 81 THR A N 1
ATOM 638 C CA . THR A 1 81 ? -4.228 -10.845 12.579 1.00 96.19 81 THR A CA 1
ATOM 639 C C . THR A 1 81 ? -2.796 -10.759 12.047 1.00 96.19 81 THR A C 1
ATOM 641 O O . THR A 1 81 ? -1.885 -11.290 12.673 1.00 96.19 81 THR A O 1
ATOM 644 N N . ASP A 1 82 ? -2.581 -10.124 10.891 1.00 95.75 82 ASP A N 1
ATOM 645 C CA . ASP A 1 82 ? -1.241 -9.923 10.333 1.00 95.75 82 ASP A CA 1
ATOM 646 C C . ASP A 1 82 ? -0.533 -8.717 10.943 1.00 95.75 82 ASP A C 1
ATOM 648 O O . ASP A 1 82 ? 0.662 -8.550 10.712 1.00 95.75 82 ASP A O 1
ATOM 652 N N . LEU A 1 83 ? -1.250 -7.851 11.664 1.00 96.00 83 LEU A N 1
ATOM 653 C CA . LEU A 1 83 ? -0.679 -6.684 12.321 1.00 96.00 83 LEU A CA 1
ATOM 654 C C . LEU A 1 83 ? -0.080 -7.091 13.665 1.00 96.00 83 LEU A C 1
ATOM 656 O O . LEU A 1 83 ? -0.745 -7.680 14.512 1.00 96.00 83 LEU A O 1
ATOM 660 N N . GLN A 1 84 ? 1.177 -6.720 13.877 1.00 94.94 84 GLN A N 1
ATOM 661 C CA . GLN A 1 84 ? 1.861 -6.892 15.152 1.00 94.94 84 GLN A CA 1
ATOM 662 C C . GLN A 1 84 ? 2.461 -5.574 15.616 1.00 94.94 84 GLN A C 1
ATOM 664 O O . GLN A 1 84 ? 3.071 -4.837 14.836 1.00 94.94 84 GLN A O 1
ATOM 669 N N . GLN A 1 85 ? 2.317 -5.311 16.909 1.00 94.50 85 GLN A N 1
ATOM 670 C CA . GLN A 1 85 ? 3.016 -4.249 17.609 1.00 94.50 85 GLN A CA 1
ATOM 671 C C . GLN A 1 85 ? 4.037 -4.895 18.544 1.00 94.50 85 GLN A C 1
ATOM 673 O O . GLN A 1 85 ? 3.685 -5.692 19.409 1.00 94.50 85 GLN A O 1
ATOM 678 N N . LEU A 1 86 ? 5.305 -4.556 18.350 1.00 90.62 86 LEU A N 1
ATOM 679 C CA . LEU A 1 86 ? 6.427 -5.059 19.130 1.00 90.62 86 LEU A CA 1
ATOM 680 C C . LEU A 1 86 ? 7.051 -3.881 19.870 1.00 90.62 86 LEU A C 1
ATOM 682 O O . LEU A 1 86 ? 7.533 -2.940 19.236 1.00 90.62 86 LEU A O 1
ATOM 686 N N . THR A 1 87 ? 7.052 -3.936 21.197 1.00 90.81 87 THR A N 1
ATOM 687 C CA . THR A 1 87 ? 7.704 -2.930 22.040 1.00 90.81 87 THR A CA 1
ATOM 688 C C . THR A 1 87 ? 8.952 -3.544 22.657 1.00 90.81 87 THR A C 1
ATOM 690 O O . THR A 1 87 ? 8.856 -4.489 23.434 1.00 90.81 87 THR A O 1
ATOM 693 N N . GLN A 1 88 ? 10.127 -3.016 22.314 1.00 86.00 88 GLN A N 1
ATOM 694 C CA . GLN A 1 88 ? 11.406 -3.483 22.850 1.00 86.00 88 GLN A CA 1
ATOM 695 C C . GLN A 1 88 ? 12.294 -2.282 23.186 1.00 86.00 88 GLN A C 1
ATOM 697 O O . GLN A 1 88 ? 12.498 -1.403 22.349 1.00 86.00 88 GLN A O 1
ATOM 702 N N . GLY A 1 89 ? 12.807 -2.226 24.420 1.00 82.94 89 GLY A N 1
ATOM 703 C CA . GLY A 1 89 ? 13.713 -1.156 24.865 1.00 82.94 89 GLY A CA 1
ATOM 704 C C . GLY A 1 89 ? 13.124 0.255 24.725 1.00 82.94 89 GLY A C 1
ATOM 705 O O . GLY A 1 89 ? 13.812 1.163 24.271 1.00 82.94 89 GLY A O 1
ATOM 706 N N . GLY A 1 90 ? 11.827 0.422 25.011 1.00 86.06 90 GLY A N 1
ATOM 707 C CA . GLY A 1 90 ? 11.114 1.702 24.878 1.00 86.06 90 GLY A CA 1
ATOM 708 C C . GLY A 1 90 ? 10.765 2.112 23.440 1.00 86.06 90 GLY A C 1
ATOM 709 O O . GLY A 1 90 ? 10.067 3.103 23.241 1.00 86.06 90 GLY A O 1
ATOM 710 N N . LYS A 1 91 ? 11.192 1.351 22.423 1.00 86.62 91 LYS A N 1
ATOM 711 C CA . LYS A 1 91 ? 10.848 1.598 21.017 1.00 86.62 91 LYS A CA 1
ATOM 712 C C . LYS A 1 91 ? 9.699 0.692 20.590 1.00 86.62 91 LYS A C 1
ATOM 714 O O . LYS A 1 91 ? 9.767 -0.524 20.751 1.00 86.62 91 LYS A O 1
ATOM 719 N N . THR A 1 92 ? 8.659 1.290 20.012 1.00 91.19 92 THR A N 1
ATOM 720 C CA . THR A 1 92 ? 7.510 0.559 19.460 1.00 91.19 92 THR A CA 1
ATOM 721 C C . THR A 1 92 ? 7.651 0.436 17.948 1.00 91.19 92 THR A C 1
ATOM 723 O O . THR A 1 92 ? 7.712 1.439 17.237 1.00 91.19 92 THR A O 1
ATOM 726 N N . ARG A 1 93 ? 7.664 -0.796 17.440 1.00 92.94 93 ARG A N 1
ATOM 727 C CA . ARG A 1 93 ? 7.669 -1.112 16.011 1.00 92.94 93 ARG A CA 1
ATOM 728 C C . ARG A 1 93 ? 6.343 -1.753 15.632 1.00 92.94 93 ARG A C 1
ATOM 730 O O . ARG A 1 93 ? 5.905 -2.704 16.269 1.00 92.94 93 ARG A O 1
ATOM 737 N N . HIS A 1 94 ? 5.737 -1.257 14.562 1.00 96.38 94 HIS A N 1
ATOM 738 C CA . HIS A 1 94 ? 4.562 -1.879 13.967 1.00 96.38 94 HIS A CA 1
ATOM 739 C C . HIS A 1 94 ? 4.990 -2.654 12.728 1.00 96.38 94 HIS A C 1
ATOM 741 O O . HIS A 1 94 ? 5.768 -2.158 11.906 1.00 96.38 94 HIS A O 1
ATOM 747 N N . THR A 1 95 ? 4.497 -3.876 12.601 1.00 96.19 95 THR A N 1
ATOM 748 C CA . THR A 1 95 ? 4.796 -4.749 11.472 1.00 96.19 95 THR A CA 1
ATOM 749 C C . THR A 1 95 ? 3.535 -5.379 10.918 1.00 96.19 95 THR A C 1
ATOM 751 O O . THR A 1 95 ? 2.565 -5.564 11.646 1.00 96.19 95 THR A O 1
ATOM 754 N N . ILE A 1 96 ? 3.565 -5.712 9.631 1.00 96.06 96 ILE A N 1
ATOM 755 C CA . ILE A 1 96 ? 2.516 -6.481 8.971 1.00 96.06 96 ILE A CA 1
ATOM 756 C C . ILE A 1 96 ? 3.108 -7.699 8.268 1.00 96.06 96 ILE A C 1
ATOM 758 O O . ILE A 1 96 ? 4.159 -7.598 7.624 1.00 96.06 96 ILE A O 1
ATOM 762 N N . LEU A 1 97 ? 2.442 -8.844 8.386 1.00 94.38 97 LEU A N 1
ATOM 763 C CA . LEU A 1 97 ? 2.833 -10.069 7.702 1.00 94.38 97 LEU A CA 1
ATOM 764 C C . LEU A 1 97 ? 2.248 -10.127 6.290 1.00 94.38 97 LEU A C 1
ATOM 766 O O . LEU A 1 97 ? 1.042 -10.240 6.090 1.00 94.38 97 LEU A O 1
ATOM 770 N N . LEU A 1 98 ? 3.121 -10.156 5.287 1.00 90.88 98 LEU A N 1
ATOM 771 C CA . LEU A 1 98 ? 2.738 -10.576 3.943 1.00 90.88 98 LEU A CA 1
ATOM 772 C C . LEU A 1 98 ? 2.781 -12.104 3.872 1.00 90.88 98 LEU A C 1
ATOM 774 O O . LEU A 1 98 ? 3.853 -12.685 3.704 1.00 90.88 98 LEU A O 1
ATOM 778 N N . ARG A 1 99 ? 1.615 -12.743 4.028 1.00 80.00 99 ARG A N 1
ATOM 779 C CA . ARG A 1 99 ? 1.491 -14.197 4.231 1.00 80.00 99 ARG A CA 1
ATOM 780 C C . ARG A 1 99 ? 1.895 -15.065 3.039 1.00 80.00 99 ARG A C 1
ATOM 782 O O . ARG A 1 99 ? 2.393 -16.161 3.255 1.00 80.00 99 ARG A O 1
ATOM 789 N N . LYS A 1 100 ? 1.705 -14.620 1.791 1.00 71.62 100 LYS A N 1
ATOM 790 C CA . LYS A 1 100 ? 2.120 -15.389 0.602 1.00 71.62 100 LYS A CA 1
ATOM 791 C C . LYS A 1 100 ? 2.078 -14.548 -0.669 1.00 71.62 100 LYS A C 1
ATOM 793 O O . LYS A 1 100 ? 1.197 -13.712 -0.842 1.00 71.62 100 LYS A O 1
ATOM 798 N N . SER A 1 101 ? 2.961 -14.856 -1.616 1.00 55.78 101 SER A N 1
ATOM 799 C CA . SER A 1 101 ? 2.777 -14.511 -3.029 1.00 55.78 101 SER A CA 1
ATOM 800 C C . SER A 1 101 ? 2.815 -15.784 -3.872 1.00 55.78 101 SER A C 1
ATOM 802 O O . SER A 1 101 ? 3.424 -16.770 -3.467 1.00 55.78 101 SER A O 1
ATOM 804 N N . LYS A 1 102 ? 2.208 -15.767 -5.064 1.00 50.59 102 LYS A N 1
ATOM 805 C CA . LYS A 1 102 ? 2.129 -16.904 -6.010 1.00 50.59 102 LYS A CA 1
ATOM 806 C C . LYS A 1 102 ? 3.499 -17.495 -6.430 1.00 50.59 102 LYS A C 1
ATOM 808 O O . LYS A 1 102 ? 3.523 -18.502 -7.120 1.00 50.59 102 LYS A O 1
ATOM 813 N N . VAL A 1 103 ? 4.616 -16.871 -6.040 1.00 48.84 103 VAL A N 1
ATOM 814 C CA . VAL A 1 103 ? 6.001 -17.250 -6.390 1.00 48.84 103 VAL A CA 1
ATOM 815 C C . VAL A 1 103 ? 6.789 -17.788 -5.180 1.00 48.84 103 VAL A C 1
ATOM 817 O O . VAL A 1 103 ? 7.972 -18.073 -5.299 1.00 48.84 103 VAL A O 1
ATOM 820 N N . ASP A 1 104 ? 6.162 -17.907 -4.008 1.00 53.94 104 ASP A N 1
ATOM 821 C CA . ASP A 1 104 ? 6.808 -18.410 -2.791 1.00 53.94 104 ASP A CA 1
ATOM 822 C C . ASP A 1 104 ? 6.532 -19.916 -2.639 1.00 53.94 104 ASP A C 1
ATOM 824 O O . ASP A 1 104 ? 5.433 -20.310 -2.235 1.00 53.94 104 ASP A O 1
ATOM 828 N N . GLN A 1 105 ? 7.500 -20.746 -3.046 1.00 46.94 105 GLN A N 1
ATOM 829 C CA . GLN A 1 105 ? 7.422 -22.210 -2.953 1.00 46.94 105 GLN A CA 1
ATOM 830 C C . GLN A 1 105 ? 7.552 -22.716 -1.502 1.00 46.94 105 GLN A C 1
ATOM 832 O O . GLN A 1 105 ? 7.007 -23.776 -1.208 1.00 46.94 105 GLN A O 1
ATOM 837 N N . ASP A 1 106 ? 8.140 -21.923 -0.592 1.00 54.09 106 ASP A N 1
ATOM 838 C CA . ASP A 1 106 ? 8.414 -22.314 0.805 1.00 54.09 106 ASP A CA 1
ATOM 839 C C . ASP A 1 106 ? 7.469 -21.664 1.838 1.00 54.09 106 ASP A C 1
ATOM 841 O O . ASP A 1 106 ? 7.543 -21.972 3.026 1.00 54.09 106 ASP A O 1
ATOM 845 N N . ALA A 1 107 ? 6.583 -20.756 1.410 1.00 53.31 107 ALA A N 1
ATOM 846 C CA . ALA A 1 107 ? 5.514 -20.148 2.217 1.00 53.31 107 ALA A CA 1
ATOM 847 C C . ALA A 1 107 ? 5.953 -19.484 3.544 1.00 53.31 107 ALA A C 1
ATOM 849 O O . ALA A 1 107 ? 5.175 -19.432 4.497 1.00 53.31 107 ALA A O 1
ATOM 850 N N . LYS A 1 108 ? 7.171 -18.931 3.620 1.00 65.50 108 LYS A N 1
ATOM 851 C CA . LYS A 1 108 ? 7.692 -18.324 4.864 1.00 65.50 108 LYS A CA 1
ATOM 852 C C . LYS A 1 108 ? 7.046 -16.975 5.201 1.00 65.50 108 LYS A C 1
ATOM 854 O O . LYS A 1 108 ? 7.086 -16.550 6.355 1.00 65.50 108 LYS A O 1
ATOM 859 N N . GLY A 1 109 ? 6.443 -16.305 4.214 1.00 77.00 109 GLY A N 1
ATOM 860 C CA . GLY A 1 109 ? 5.909 -14.953 4.378 1.00 77.00 109 GLY A CA 1
ATOM 861 C C . GLY A 1 109 ? 7.000 -13.935 4.742 1.00 77.00 109 GLY A C 1
ATOM 862 O O . GLY A 1 109 ? 8.181 -14.262 4.875 1.00 77.00 109 GLY A O 1
ATOM 863 N N . ARG A 1 110 ? 6.641 -12.653 4.864 1.00 87.06 110 ARG A N 1
ATOM 864 C CA . ARG A 1 110 ? 7.606 -11.625 5.294 1.00 87.06 110 ARG A CA 1
ATOM 865 C C . ARG A 1 110 ? 6.967 -10.550 6.153 1.00 87.06 110 ARG A C 1
ATOM 867 O O . ARG A 1 110 ? 5.996 -9.922 5.738 1.00 87.06 110 ARG A O 1
ATOM 874 N N . TRP A 1 111 ? 7.583 -10.295 7.302 1.00 91.75 111 TRP A N 1
ATOM 875 C CA . TRP A 1 111 ? 7.260 -9.162 8.159 1.00 91.75 111 TRP A CA 1
ATOM 876 C C . TRP A 1 111 ? 7.819 -7.868 7.570 1.00 91.75 111 TRP A C 1
ATOM 878 O O . TRP A 1 111 ? 9.019 -7.745 7.304 1.00 91.75 111 TRP A O 1
ATOM 888 N N . ILE A 1 112 ? 6.937 -6.897 7.364 1.00 93.62 112 ILE A N 1
ATOM 889 C CA . ILE A 1 112 ? 7.261 -5.565 6.858 1.00 93.62 112 ILE A CA 1
ATOM 890 C C . ILE A 1 112 ? 7.039 -4.558 7.978 1.00 93.62 112 ILE A C 1
ATOM 892 O O . ILE A 1 112 ? 5.979 -4.552 8.592 1.00 93.62 112 ILE A O 1
ATOM 896 N N . THR A 1 113 ? 8.010 -3.675 8.220 1.00 94.75 113 THR A N 1
ATOM 897 C CA . THR A 1 113 ? 7.816 -2.523 9.113 1.00 94.75 113 THR A CA 1
ATOM 898 C C . THR A 1 113 ? 6.898 -1.494 8.477 1.00 94.75 113 THR A C 1
ATOM 900 O O . THR A 1 113 ? 7.161 -1.058 7.355 1.00 94.75 113 THR A O 1
ATOM 903 N N . LEU A 1 114 ? 5.895 -1.057 9.229 1.00 96.75 114 LEU A N 1
ATOM 904 C CA . LEU A 1 114 ? 5.011 0.034 8.850 1.00 96.75 114 LEU A CA 1
ATOM 905 C C . LEU A 1 114 ? 5.518 1.363 9.411 1.00 96.75 114 LEU A C 1
ATOM 907 O O . LEU A 1 114 ? 5.967 1.439 10.558 1.00 96.75 114 LEU A O 1
ATOM 911 N N . ARG A 1 115 ? 5.418 2.420 8.606 1.00 96.12 115 ARG A N 1
ATOM 912 C CA . ARG A 1 115 ? 5.633 3.800 9.043 1.00 96.12 115 ARG A CA 1
ATOM 913 C C . ARG A 1 115 ? 4.478 4.257 9.941 1.00 96.12 115 ARG A C 1
ATOM 915 O O . ARG A 1 115 ? 3.358 3.768 9.774 1.00 96.12 115 ARG A O 1
ATOM 922 N N . PRO A 1 116 ? 4.698 5.245 10.829 1.00 95.75 116 PRO A N 1
ATOM 923 C CA . PRO A 1 116 ? 3.641 5.779 11.688 1.00 95.75 116 PRO A CA 1
ATOM 924 C C . PRO A 1 116 ? 2.384 6.214 10.920 1.00 95.75 116 PRO A C 1
ATOM 926 O O . PRO A 1 116 ? 1.280 5.873 11.331 1.00 95.75 116 PRO A O 1
ATOM 929 N N . GLY A 1 117 ? 2.546 6.871 9.764 1.00 96.06 117 GLY A N 1
ATOM 930 C CA . GLY A 1 117 ? 1.418 7.292 8.922 1.00 96.06 117 GLY A CA 1
ATOM 931 C C . GLY A 1 117 ? 0.584 6.128 8.374 1.00 96.06 117 GLY A C 1
ATOM 932 O O . GLY A 1 117 ? -0.634 6.234 8.279 1.00 96.06 117 GLY A O 1
ATOM 933 N N . THR A 1 118 ? 1.207 4.986 8.077 1.00 98.12 118 THR A N 1
ATOM 934 C CA . THR A 1 118 ? 0.494 3.776 7.641 1.00 98.12 118 THR A CA 1
ATOM 935 C C . THR A 1 118 ? -0.277 3.143 8.786 1.00 98.12 118 THR A C 1
ATOM 937 O O . THR A 1 118 ? -1.418 2.729 8.608 1.00 98.12 118 THR A O 1
ATOM 940 N N . VAL A 1 119 ? 0.331 3.092 9.973 1.00 98.00 119 VAL A N 1
ATOM 941 C CA . VAL A 1 119 ? -0.321 2.579 11.184 1.00 98.00 119 VAL A CA 1
ATOM 942 C C . VAL A 1 119 ? -1.551 3.414 11.521 1.00 98.00 119 VAL A C 1
ATOM 944 O O . VAL A 1 119 ? -2.613 2.857 11.777 1.00 98.00 119 VAL A O 1
ATOM 947 N N . ASP A 1 120 ? -1.414 4.737 11.503 1.00 97.56 120 ASP A N 1
ATOM 948 C CA . ASP A 1 120 ? -2.506 5.670 11.763 1.00 97.56 120 ASP A CA 1
ATOM 949 C C . ASP A 1 120 ? -3.620 5.553 10.709 1.00 97.56 120 ASP A C 1
ATOM 951 O O . ASP A 1 120 ? -4.779 5.379 11.078 1.00 97.56 120 ASP A O 1
ATOM 955 N N . ALA A 1 121 ? -3.286 5.516 9.414 1.00 98.19 121 ALA A N 1
ATOM 956 C CA . ALA A 1 121 ? -4.276 5.337 8.349 1.00 98.19 121 ALA A CA 1
ATOM 957 C C . ALA A 1 121 ? -5.061 4.021 8.491 1.00 98.19 121 ALA A C 1
ATOM 959 O O . ALA A 1 121 ? -6.289 4.019 8.397 1.00 98.19 121 ALA A O 1
ATOM 960 N N . VAL A 1 122 ? -4.369 2.909 8.772 1.00 98.31 122 VAL A N 1
ATOM 961 C CA . VAL A 1 122 ? -5.016 1.611 9.010 1.00 98.31 122 VAL A CA 1
ATOM 962 C C . VAL A 1 122 ? -5.911 1.673 10.245 1.00 98.31 122 VAL A C 1
ATOM 964 O O . VAL A 1 122 ? -7.059 1.251 10.160 1.00 98.31 122 VAL A O 1
ATOM 967 N N . LYS A 1 123 ? -5.435 2.244 11.360 1.00 98.00 123 LYS A N 1
ATOM 968 C CA . LYS A 1 123 ? -6.225 2.382 12.595 1.00 98.00 123 LYS A CA 1
ATOM 969 C C . LYS A 1 123 ? -7.482 3.225 12.383 1.00 98.00 123 LYS A C 1
ATOM 971 O O . LYS A 1 123 ? -8.558 2.814 12.814 1.00 98.00 123 LYS A O 1
ATOM 976 N N . ARG A 1 124 ? -7.376 4.379 11.715 1.00 98.00 124 ARG A N 1
ATOM 977 C CA . ARG A 1 124 ? -8.529 5.242 11.400 1.00 98.00 124 ARG A CA 1
ATOM 978 C C . ARG A 1 124 ? -9.564 4.498 10.568 1.00 98.00 124 ARG A C 1
ATOM 980 O O . ARG A 1 124 ? -10.742 4.514 10.912 1.00 98.00 124 ARG A O 1
ATOM 987 N N . TRP A 1 125 ? -9.114 3.800 9.526 1.00 98.19 125 TRP A N 1
ATOM 988 C CA . TRP A 1 125 ? -9.983 2.985 8.687 1.00 98.19 125 TRP A CA 1
ATOM 989 C C . TRP A 1 125 ? -10.680 1.872 9.477 1.00 98.19 125 TRP A C 1
ATOM 991 O O . TRP A 1 125 ? -11.907 1.814 9.485 1.00 98.19 125 TRP A O 1
ATOM 1001 N N . THR A 1 126 ? -9.933 1.015 10.180 1.00 98.06 126 THR A N 1
ATOM 1002 C CA . THR A 1 126 ? -10.521 -0.130 10.894 1.00 98.06 126 THR A CA 1
ATOM 1003 C C . THR A 1 126 ? -11.456 0.313 12.014 1.00 98.06 126 THR A C 1
ATOM 1005 O O . THR A 1 126 ? -12.456 -0.350 12.267 1.00 98.06 126 THR A O 1
ATOM 1008 N N . THR A 1 127 ? -11.177 1.456 12.646 1.00 97.88 127 THR A N 1
ATOM 1009 C CA . THR A 1 127 ? -12.042 2.043 13.679 1.00 97.88 127 THR A CA 1
ATOM 1010 C C . THR A 1 127 ? -13.349 2.557 13.075 1.00 97.88 127 THR A C 1
ATOM 1012 O O . THR A 1 127 ? -14.423 2.177 13.537 1.00 97.88 127 THR A O 1
ATOM 1015 N N . ALA A 1 128 ? -13.278 3.366 12.011 1.00 97.06 128 ALA A N 1
ATOM 1016 C CA . ALA A 1 128 ? -14.460 3.908 11.336 1.00 97.06 128 ALA A CA 1
ATOM 1017 C C . ALA A 1 128 ? -15.340 2.804 10.725 1.00 97.06 128 ALA A C 1
ATOM 1019 O O . ALA A 1 128 ? -16.564 2.862 10.808 1.00 97.06 128 ALA A O 1
ATOM 1020 N N . ALA A 1 129 ? -14.711 1.769 10.165 1.00 96.88 129 ALA A N 1
ATOM 1021 C CA . ALA A 1 129 ? -15.378 0.619 9.566 1.00 96.88 129 ALA A CA 1
ATOM 1022 C C . ALA A 1 129 ? -15.799 -0.465 10.574 1.00 96.88 129 ALA A C 1
ATOM 1024 O O . ALA A 1 129 ? -16.395 -1.462 10.169 1.00 96.88 129 ALA A O 1
ATOM 1025 N N . LYS A 1 130 ? -15.483 -0.295 11.869 1.00 96.81 130 LYS A N 1
ATOM 1026 C CA . LYS A 1 130 ? -15.742 -1.272 12.943 1.00 96.81 130 LYS A CA 1
ATOM 1027 C C . LYS A 1 130 ? -15.218 -2.679 12.609 1.00 96.81 130 LYS A C 1
ATOM 1029 O O . LYS A 1 130 ? -15.897 -3.679 12.823 1.00 96.81 130 LYS A O 1
ATOM 1034 N N . ILE A 1 131 ? -14.005 -2.747 12.061 1.00 96.94 131 ILE A N 1
ATOM 1035 C CA . ILE A 1 131 ? -13.332 -3.993 11.683 1.00 96.94 131 ILE A CA 1
ATOM 1036 C C . ILE A 1 131 ? -12.442 -4.446 12.841 1.00 96.94 131 ILE A C 1
ATOM 1038 O O . ILE A 1 131 ? -11.371 -3.887 13.071 1.00 96.94 131 ILE A O 1
ATOM 1042 N N . ASP A 1 132 ? -12.872 -5.493 13.534 1.00 95.50 132 ASP A N 1
ATOM 1043 C CA . ASP A 1 132 ? -12.143 -6.165 14.613 1.00 95.50 132 ASP A CA 1
ATOM 1044 C C . ASP A 1 132 ? -11.401 -7.425 14.130 1.00 95.50 132 ASP A C 1
ATOM 1046 O O . ASP A 1 132 ? -10.359 -7.792 14.672 1.00 95.50 132 ASP A O 1
ATOM 1050 N N . LYS A 1 133 ? -11.913 -8.085 13.083 1.00 95.69 133 LYS A N 1
ATOM 1051 C CA . LYS A 1 133 ? -11.361 -9.332 12.533 1.00 95.69 133 LYS A CA 1
ATOM 1052 C C . LYS A 1 133 ? -11.471 -9.427 11.011 1.00 95.69 133 LYS A C 1
ATOM 1054 O O . LYS A 1 133 ? -12.215 -8.697 10.354 1.00 95.69 133 LYS A O 1
ATOM 1059 N N . GLY A 1 134 ? -10.749 -10.392 10.445 1.00 96.56 134 GLY A N 1
ATOM 1060 C CA . GLY A 1 134 ? -10.777 -10.685 9.012 1.00 96.56 134 GLY A CA 1
ATOM 1061 C C . GLY A 1 134 ? -9.990 -9.672 8.180 1.00 96.56 134 GLY A C 1
ATOM 1062 O O . GLY A 1 134 ? -8.980 -9.138 8.640 1.00 96.56 134 GLY A O 1
ATOM 1063 N N . LEU A 1 135 ? -10.416 -9.468 6.929 1.00 97.94 135 LEU A N 1
ATOM 1064 C CA . LEU A 1 135 ? -9.704 -8.645 5.948 1.00 97.94 135 LEU A CA 1
ATOM 1065 C C . LEU A 1 135 ? -9.679 -7.169 6.361 1.00 97.94 135 LEU A C 1
ATOM 1067 O O . LEU A 1 135 ? -10.717 -6.605 6.718 1.00 97.94 135 LEU A O 1
ATOM 1071 N N . ILE A 1 136 ? -8.494 -6.555 6.261 1.00 97.88 136 ILE A N 1
ATOM 1072 C CA . ILE A 1 136 ? -8.287 -5.127 6.544 1.00 97.88 136 ILE A CA 1
ATOM 1073 C C . ILE A 1 136 ? -8.971 -4.288 5.471 1.00 97.88 136 ILE A C 1
ATOM 1075 O O . ILE A 1 136 ? -9.741 -3.390 5.785 1.00 97.88 136 ILE A O 1
ATOM 1079 N N . LEU A 1 137 ? -8.679 -4.565 4.198 1.00 98.06 137 LEU A N 1
ATOM 1080 C CA . LEU A 1 137 ? -9.164 -3.763 3.079 1.00 98.06 137 LEU A CA 1
ATOM 1081 C C . LEU A 1 137 ? -10.488 -4.321 2.566 1.00 98.06 137 LEU A C 1
ATOM 1083 O O . LEU A 1 137 ? -10.566 -5.473 2.132 1.00 98.06 137 LEU A O 1
ATOM 1087 N N . ARG A 1 138 ? -11.514 -3.473 2.576 1.00 97.81 138 ARG A N 1
ATOM 1088 C CA . ARG A 1 138 ? -12.877 -3.806 2.169 1.00 97.81 138 ARG A CA 1
ATOM 1089 C C . ARG A 1 138 ? -13.403 -2.743 1.212 1.00 97.81 138 ARG A C 1
ATOM 1091 O O . ARG A 1 138 ? -13.065 -1.572 1.347 1.00 97.81 138 ARG A O 1
ATOM 1098 N N . GLY A 1 139 ? -14.184 -3.133 0.208 1.00 95.19 139 GLY A N 1
ATOM 1099 C CA . GLY A 1 139 ? -14.790 -2.164 -0.705 1.00 95.19 139 GLY A CA 1
ATOM 1100 C C . GLY A 1 139 ? -15.869 -1.335 -0.006 1.00 95.19 139 GLY A C 1
ATOM 1101 O O . GLY A 1 139 ? -16.661 -1.898 0.746 1.00 95.19 139 GLY A O 1
ATOM 1102 N N . VAL A 1 140 ? -15.915 -0.032 -0.297 1.00 95.06 140 VAL A N 1
ATOM 1103 C CA . VAL A 1 140 ? -16.968 0.892 0.161 1.00 95.06 140 VAL A CA 1
ATOM 1104 C C . VAL A 1 140 ? -17.763 1.376 -1.046 1.00 95.06 140 VAL A C 1
ATOM 1106 O O . VAL A 1 140 ? -17.209 1.998 -1.965 1.00 95.06 140 VAL A O 1
ATOM 1109 N N . ASP A 1 141 ? -19.056 1.076 -1.067 1.00 89.75 141 ASP A N 1
ATOM 1110 C CA . ASP A 1 141 ? -19.934 1.428 -2.178 1.00 89.75 141 ASP A CA 1
ATOM 1111 C C . ASP A 1 141 ? -20.329 2.923 -2.160 1.00 89.75 141 ASP A C 1
ATOM 1113 O O . ASP A 1 141 ? -19.752 3.725 -1.425 1.00 89.75 141 ASP A O 1
ATOM 1117 N N . ARG A 1 142 ? -21.226 3.361 -3.056 1.00 86.06 142 ARG A N 1
ATOM 1118 C CA . ARG A 1 142 ? -21.652 4.777 -3.124 1.00 86.06 142 ARG A CA 1
ATOM 1119 C C . ARG A 1 142 ? -22.588 5.191 -1.987 1.00 86.06 142 ARG A C 1
ATOM 1121 O O . ARG A 1 142 ? -22.679 6.385 -1.733 1.00 86.06 142 ARG A O 1
ATOM 1128 N N . LYS A 1 143 ? -23.280 4.242 -1.357 1.00 89.56 143 LYS A N 1
ATOM 1129 C CA . LYS A 1 143 ? -24.181 4.477 -0.224 1.00 89.56 143 LYS A CA 1
ATOM 1130 C C . LYS A 1 143 ? -23.424 4.518 1.105 1.00 89.56 143 LYS A C 1
ATOM 1132 O O . LYS A 1 143 ? -23.958 5.023 2.083 1.00 89.56 143 LYS A O 1
ATOM 1137 N N . GLY A 1 144 ? -22.174 4.050 1.110 1.00 87.44 144 GLY A N 1
ATOM 1138 C CA . GLY A 1 144 ? -21.334 3.949 2.301 1.00 87.44 144 GLY A CA 1
ATOM 1139 C C . GLY A 1 144 ? -21.315 2.542 2.896 1.00 87.44 144 GLY A C 1
ATOM 1140 O O . GLY A 1 144 ? -20.705 2.346 3.944 1.00 87.44 144 GLY A O 1
ATOM 1141 N N . ASP A 1 145 ? -21.926 1.564 2.224 1.00 93.44 145 ASP A N 1
ATOM 1142 C CA . ASP A 1 145 ? -21.955 0.182 2.682 1.00 93.44 145 ASP A CA 1
ATOM 1143 C C . ASP A 1 145 ? -20.578 -0.468 2.494 1.00 93.44 145 ASP A C 1
ATOM 1145 O O . ASP A 1 145 ? -19.936 -0.358 1.439 1.00 93.44 145 ASP A O 1
ATOM 1149 N N . ILE A 1 146 ? -20.117 -1.151 3.544 1.00 96.69 146 ILE A N 1
ATOM 1150 C CA . ILE A 1 146 ? -18.828 -1.842 3.577 1.00 96.69 146 ILE A CA 1
ATOM 1151 C C . ILE A 1 146 ? -19.048 -3.304 3.185 1.00 96.69 146 ILE A C 1
ATOM 1153 O O . ILE A 1 146 ? -19.760 -4.044 3.856 1.00 96.69 146 ILE A O 1
ATOM 1157 N N . SER A 1 147 ? -18.403 -3.727 2.103 1.00 95.69 147 SER A N 1
ATOM 1158 C CA . SER A 1 147 ? -18.365 -5.132 1.666 1.00 95.69 147 SER A CA 1
ATOM 1159 C C . SER A 1 147 ? -17.407 -5.980 2.511 1.00 95.69 147 SER A C 1
ATOM 1161 O O . SER A 1 147 ? -16.580 -5.448 3.239 1.00 95.69 147 SER A O 1
ATOM 1163 N N . ASP A 1 148 ? -17.436 -7.306 2.384 1.00 95.19 148 ASP A N 1
ATOM 1164 C CA . ASP A 1 148 ? -16.529 -8.177 3.153 1.00 95.19 148 ASP A CA 1
ATOM 1165 C C . ASP A 1 148 ? -15.083 -8.199 2.631 1.00 95.19 148 ASP A C 1
ATOM 1167 O O . ASP A 1 148 ? -14.166 -8.612 3.343 1.00 95.19 148 ASP A O 1
ATOM 1171 N N . PHE A 1 149 ? -14.853 -7.764 1.387 1.00 94.81 149 PHE A N 1
ATOM 1172 C CA . PHE A 1 149 ? -13.550 -7.835 0.726 1.00 94.81 149 PHE A CA 1
ATOM 1173 C C . PHE A 1 149 ? -13.342 -6.697 -0.277 1.00 94.81 149 PHE A C 1
ATOM 1175 O O . PHE A 1 149 ? -14.285 -6.148 -0.838 1.00 94.81 149 PHE A O 1
ATOM 1182 N N . LEU A 1 150 ? -12.081 -6.364 -0.558 1.00 96.19 150 LEU A N 1
ATOM 1183 C CA . LEU A 1 150 ? -11.707 -5.513 -1.687 1.00 96.19 150 LEU A CA 1
ATOM 1184 C C . LEU A 1 150 ? -11.212 -6.380 -2.853 1.00 96.19 150 LEU A C 1
ATOM 1186 O O . LEU A 1 150 ? -10.296 -7.184 -2.700 1.00 96.19 150 LEU A O 1
ATOM 1190 N N . CYS A 1 151 ? -11.770 -6.218 -4.053 1.00 93.88 151 CYS A N 1
ATOM 1191 C CA . CYS A 1 151 ? -11.318 -6.981 -5.214 1.00 93.88 151 CYS A CA 1
ATOM 1192 C C . CYS A 1 151 ? -10.015 -6.407 -5.797 1.00 93.88 151 CYS A C 1
ATOM 1194 O O . CYS A 1 151 ? -9.884 -5.203 -6.027 1.00 93.88 151 CYS A O 1
ATOM 1196 N N . CYS A 1 152 ? -9.068 -7.282 -6.165 1.00 91.56 152 CYS A N 1
ATOM 1197 C CA . CYS A 1 152 ? -7.808 -6.902 -6.825 1.00 91.56 152 CYS A CA 1
ATOM 1198 C C . CYS A 1 152 ? -8.006 -5.995 -8.052 1.00 91.56 152 CYS A C 1
ATOM 1200 O O . CYS A 1 152 ? -7.183 -5.117 -8.323 1.00 91.56 152 CYS A O 1
ATOM 1202 N N . GLY A 1 153 ? -9.078 -6.221 -8.820 1.00 90.81 153 GLY A N 1
ATOM 1203 C CA . GLY A 1 153 ? -9.400 -5.440 -10.015 1.00 90.81 153 GLY A CA 1
ATOM 1204 C C . GLY A 1 153 ? -9.759 -3.981 -9.714 1.00 90.81 153 GLY A C 1
ATOM 1205 O O . GLY A 1 153 ? -9.577 -3.119 -10.574 1.00 90.81 153 GLY A O 1
ATOM 1206 N N . GLN A 1 154 ? -10.208 -3.687 -8.489 1.00 94.12 154 GLN A N 1
ATOM 1207 C CA . GLN A 1 154 ? -10.595 -2.340 -8.070 1.00 94.12 154 GLN A CA 1
ATOM 1208 C C . GLN A 1 154 ? -9.384 -1.452 -7.781 1.00 94.12 154 GLN A C 1
ATOM 1210 O O . GLN A 1 154 ? -9.465 -0.255 -8.037 1.00 94.12 154 GLN A O 1
ATOM 1215 N N . ILE A 1 155 ? -8.244 -2.012 -7.356 1.00 95.88 155 ILE A N 1
ATOM 1216 C CA . ILE A 1 155 ? -7.056 -1.230 -6.959 1.00 95.88 155 ILE A CA 1
ATOM 1217 C C . ILE A 1 155 ? -6.609 -0.257 -8.059 1.00 95.88 155 ILE A C 1
ATOM 1219 O O . ILE A 1 155 ? -6.375 0.917 -7.791 1.00 95.88 155 ILE A O 1
ATOM 1223 N N . ASN A 1 156 ? -6.552 -0.704 -9.319 1.00 95.31 156 ASN A N 1
ATOM 1224 C CA . ASN A 1 156 ? -6.159 0.174 -10.428 1.00 95.31 156 ASN A CA 1
ATOM 1225 C C . ASN A 1 156 ? -7.131 1.353 -10.594 1.00 95.31 156 ASN A C 1
ATOM 1227 O O . ASN A 1 156 ? -6.706 2.465 -10.896 1.00 95.31 156 ASN A O 1
ATOM 1231 N N . ARG A 1 157 ? -8.436 1.097 -10.438 1.00 95.94 157 ARG A N 1
ATOM 1232 C CA . ARG 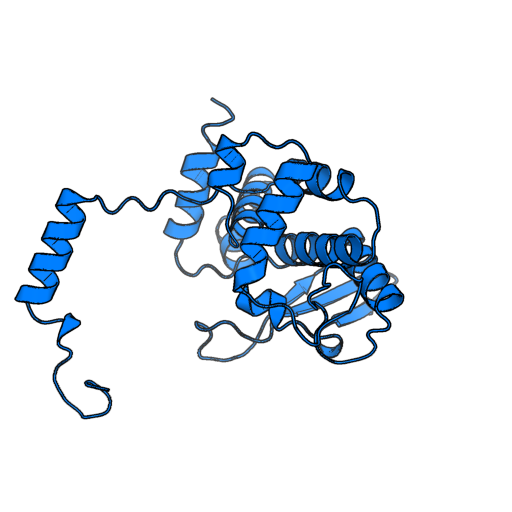A 1 157 ? -9.484 2.118 -10.565 1.00 95.94 157 ARG A CA 1
ATOM 1233 C C . ARG A 1 157 ? -9.421 3.100 -9.399 1.00 95.94 157 ARG A C 1
ATOM 1235 O O . ARG A 1 157 ? -9.537 4.296 -9.630 1.00 95.94 157 ARG A O 1
ATOM 1242 N N . ILE A 1 158 ? -9.173 2.598 -8.189 1.00 97.19 158 ILE A N 1
ATOM 1243 C CA . ILE A 1 158 ? -8.982 3.403 -6.981 1.00 97.19 158 ILE A CA 1
ATOM 1244 C C . ILE A 1 158 ? -7.798 4.354 -7.163 1.00 97.19 158 ILE A C 1
ATOM 1246 O O . ILE A 1 158 ? -7.980 5.561 -7.062 1.00 97.19 158 ILE A O 1
ATOM 1250 N N . PHE A 1 159 ? -6.621 3.845 -7.542 1.00 97.69 159 PHE A N 1
ATOM 1251 C CA . PHE A 1 159 ? -5.439 4.691 -7.741 1.00 97.69 159 PHE A CA 1
ATOM 1252 C C . PHE A 1 159 ? -5.664 5.774 -8.799 1.00 97.69 159 PHE A C 1
ATOM 1254 O O . PHE A 1 159 ? -5.297 6.924 -8.585 1.00 97.69 159 PHE A O 1
ATOM 1261 N N . LYS A 1 160 ? -6.303 5.432 -9.926 1.00 97.75 160 LYS A N 1
ATOM 1262 C CA . LYS A 1 160 ? -6.608 6.410 -10.980 1.00 97.75 160 LYS A CA 1
ATOM 1263 C C . LYS A 1 160 ? -7.626 7.458 -10.539 1.00 97.75 160 LYS A C 1
ATOM 1265 O O . LYS A 1 160 ? -7.463 8.622 -10.890 1.00 97.75 160 LYS A O 1
ATOM 1270 N N . ARG A 1 161 ? -8.651 7.066 -9.774 1.00 97.12 161 ARG A N 1
ATOM 1271 C CA . ARG A 1 161 ? -9.629 8.007 -9.215 1.00 97.12 161 ARG A CA 1
ATOM 1272 C C . ARG A 1 161 ? -8.947 9.005 -8.286 1.00 97.12 161 ARG A C 1
ATOM 1274 O O . ARG A 1 161 ? -9.115 10.198 -8.496 1.00 97.12 161 ARG A O 1
ATOM 1281 N N . ILE A 1 162 ? -8.163 8.525 -7.320 1.00 97.94 162 ILE A N 1
ATOM 1282 C CA . ILE A 1 162 ? -7.487 9.399 -6.350 1.00 97.94 162 ILE A CA 1
ATOM 1283 C C . ILE A 1 162 ? -6.499 10.317 -7.073 1.00 97.94 162 ILE A C 1
ATOM 1285 O O . ILE A 1 162 ? -6.478 11.513 -6.827 1.00 97.94 162 ILE A O 1
ATOM 1289 N N . ALA A 1 163 ? -5.745 9.800 -8.049 1.00 97.81 163 ALA A N 1
ATOM 1290 C CA . ALA A 1 163 ? -4.860 10.630 -8.866 1.00 97.81 163 ALA A CA 1
ATOM 1291 C C . ALA A 1 163 ? -5.610 11.720 -9.648 1.00 97.81 163 ALA A C 1
ATOM 1293 O O . ALA A 1 163 ? -5.115 12.838 -9.768 1.00 97.81 163 ALA A O 1
ATOM 1294 N N . SER A 1 164 ? -6.818 11.426 -10.136 1.00 97.38 164 SER A N 1
ATOM 1295 C CA . SER A 1 164 ? -7.677 12.430 -10.766 1.00 97.38 164 SER A CA 1
ATOM 1296 C C . SER A 1 164 ? -8.170 13.480 -9.766 1.00 97.38 164 SER A C 1
ATOM 1298 O O . SER A 1 164 ? -8.194 14.658 -10.109 1.00 97.38 164 SER A O 1
ATOM 1300 N N . GLN A 1 165 ? -8.543 13.078 -8.545 1.00 96.12 165 GLN A N 1
ATOM 1301 C CA . GLN A 1 165 ? -8.939 13.996 -7.464 1.00 96.12 165 GLN A CA 1
ATOM 1302 C C . GLN A 1 165 ? -7.770 14.908 -7.058 1.00 96.12 165 GLN A C 1
ATOM 1304 O O . GLN A 1 165 ? -7.944 16.113 -6.901 1.00 96.12 165 GLN A O 1
ATOM 1309 N N . ALA A 1 166 ? -6.559 14.353 -7.010 1.00 97.00 166 ALA A N 1
ATOM 1310 C CA . ALA A 1 166 ? -5.312 15.055 -6.723 1.00 97.00 166 ALA A CA 1
ATOM 1311 C C . ALA A 1 166 ? -4.780 15.925 -7.880 1.00 97.00 166 ALA A C 1
ATOM 1313 O O . ALA A 1 166 ? -3.700 16.504 -7.755 1.00 97.00 166 ALA A O 1
ATOM 1314 N N . LYS A 1 167 ? -5.513 16.018 -9.001 1.00 96.50 167 LYS A N 1
ATOM 1315 C CA . LYS A 1 167 ? -5.142 16.791 -10.199 1.00 96.50 167 LYS A CA 1
ATOM 1316 C C . LYS A 1 167 ? -3.787 16.389 -10.805 1.00 96.50 167 LYS A C 1
ATOM 1318 O O . LYS A 1 167 ? -3.072 17.228 -11.346 1.00 96.50 167 LYS A O 1
ATOM 1323 N N . ILE A 1 168 ? -3.433 15.104 -10.735 1.00 94.81 168 ILE A N 1
ATOM 1324 C CA . ILE A 1 168 ? -2.277 14.561 -11.461 1.00 94.81 168 ILE A CA 1
ATOM 1325 C C . ILE A 1 168 ? -2.542 14.646 -12.970 1.00 94.81 168 ILE A C 1
ATOM 1327 O O . ILE A 1 168 ? -3.675 14.457 -13.414 1.00 94.81 168 ILE A O 1
ATOM 1331 N N . ASP A 1 169 ? -1.497 14.892 -13.763 1.00 93.81 169 ASP A N 1
ATOM 1332 C CA . ASP A 1 169 ? -1.588 14.951 -15.226 1.00 93.81 169 ASP A CA 1
ATOM 1333 C C . ASP A 1 169 ? -2.325 13.711 -15.797 1.00 93.81 169 ASP A C 1
ATOM 1335 O O . ASP A 1 169 ? -1.905 12.568 -15.550 1.00 93.81 169 ASP A O 1
ATOM 1339 N N . PRO A 1 170 ? -3.401 13.897 -16.591 1.00 94.38 170 PRO A N 1
ATOM 1340 C CA . PRO A 1 170 ? -4.130 12.815 -17.251 1.00 94.38 170 PRO A CA 1
ATOM 1341 C C . PRO A 1 170 ? -3.255 11.827 -18.040 1.00 94.38 170 PRO A C 1
ATOM 1343 O O . PRO A 1 170 ? -3.577 10.634 -18.107 1.00 94.38 170 PRO A O 1
ATOM 1346 N N . VAL A 1 171 ? -2.145 12.281 -18.631 1.00 91.94 171 VAL A N 1
ATOM 1347 C CA . VAL A 1 171 ? -1.176 11.432 -19.344 1.00 91.94 171 VAL A CA 1
ATOM 1348 C C . VAL A 1 171 ? -0.501 10.456 -18.379 1.00 91.94 171 VAL A C 1
ATOM 1350 O O . VAL A 1 171 ? -0.386 9.261 -18.678 1.00 91.94 171 VAL A O 1
ATOM 1353 N N . LEU A 1 172 ? -0.125 10.923 -17.186 1.00 90.44 172 LEU A N 1
ATOM 1354 C CA . LEU A 1 172 ? 0.449 10.087 -16.132 1.00 90.44 172 LEU A CA 1
ATOM 1355 C C . LEU A 1 172 ? -0.606 9.149 -15.534 1.00 90.44 172 LEU A C 1
ATOM 1357 O O . LEU A 1 172 ? -0.335 7.958 -15.361 1.00 90.44 172 LEU A O 1
ATOM 1361 N N . ILE A 1 173 ? -1.840 9.627 -15.324 1.00 93.88 173 ILE A N 1
ATOM 1362 C CA . ILE A 1 173 ? -2.958 8.805 -14.826 1.00 93.88 173 ILE A CA 1
ATOM 1363 C C . ILE A 1 173 ? -3.214 7.598 -15.736 1.00 93.88 173 ILE A C 1
ATOM 1365 O O . ILE A 1 173 ? -3.436 6.482 -15.249 1.00 93.88 173 ILE A O 1
ATOM 1369 N N . LYS A 1 174 ? -3.141 7.764 -17.064 1.00 93.31 174 LYS A N 1
ATOM 1370 C CA . LYS A 1 174 ? -3.296 6.644 -18.013 1.00 93.31 174 LYS A CA 1
ATOM 1371 C C . LYS A 1 174 ? -2.287 5.521 -17.747 1.00 93.31 174 LYS A C 1
ATOM 1373 O O . LYS A 1 174 ? -2.657 4.349 -17.865 1.00 93.31 174 LYS A O 1
ATOM 1378 N N . ARG A 1 175 ? -1.073 5.875 -17.312 1.00 93.12 175 ARG A N 1
ATOM 1379 C CA . ARG A 1 175 ? 0.037 4.963 -16.992 1.00 93.12 175 ARG A CA 1
ATOM 1380 C C . ARG A 1 175 ? 0.002 4.413 -15.561 1.00 93.12 175 ARG A C 1
ATOM 1382 O O . ARG A 1 175 ? 0.804 3.536 -15.246 1.00 93.12 175 ARG A O 1
ATOM 1389 N N . ILE A 1 176 ? -0.906 4.864 -14.695 1.00 94.31 176 ILE A N 1
ATOM 1390 C CA . ILE A 1 176 ? -1.059 4.299 -13.346 1.00 94.31 176 ILE A CA 1
ATOM 1391 C C . ILE A 1 176 ? -1.617 2.870 -13.424 1.00 94.31 176 ILE A C 1
ATOM 1393 O O . ILE A 1 176 ? -2.558 2.573 -14.166 1.00 94.31 176 ILE A O 1
ATOM 1397 N N . SER A 1 177 ? -1.057 1.974 -12.615 1.00 94.44 177 SER A N 1
ATOM 1398 C CA . SER A 1 177 ? -1.522 0.598 -12.441 1.00 94.44 177 SER A CA 1
ATOM 1399 C C . SER A 1 177 ? -1.365 0.152 -10.987 1.00 94.44 177 SER A C 1
ATOM 1401 O O . SER A 1 177 ? -0.780 0.846 -10.164 1.00 94.44 177 SER A O 1
ATOM 1403 N N . GLY A 1 178 ? -1.806 -1.060 -10.661 1.00 92.00 178 GLY A N 1
ATOM 1404 C CA . GLY A 1 178 ? -1.629 -1.641 -9.330 1.00 92.00 178 GLY A CA 1
ATOM 1405 C C . GLY A 1 178 ? -0.180 -1.885 -8.910 1.00 92.00 178 GLY A C 1
ATOM 1406 O O . GLY A 1 178 ? 0.044 -2.250 -7.764 1.00 92.00 178 GLY A O 1
ATOM 1407 N N . HIS A 1 179 ? 0.793 -1.709 -9.809 1.00 92.31 179 HIS A N 1
ATOM 1408 C CA . HIS A 1 179 ? 2.218 -1.753 -9.475 1.00 92.31 179 HIS A CA 1
ATOM 1409 C C . HIS A 1 179 ? 2.818 -0.363 -9.231 1.00 92.31 179 HIS A C 1
ATOM 1411 O O . HIS A 1 179 ? 3.966 -0.283 -8.816 1.00 92.31 179 HIS A O 1
ATOM 1417 N N . SER A 1 180 ? 2.074 0.723 -9.457 1.00 95.19 180 SER A N 1
ATOM 1418 C CA . SER A 1 180 ? 2.603 2.090 -9.405 1.00 95.19 180 SER A CA 1
ATOM 1419 C C . SER A 1 180 ? 3.226 2.461 -8.058 1.00 95.19 180 SER A C 1
ATOM 1421 O O . SER A 1 180 ? 4.330 2.994 -8.043 1.00 95.19 180 SER A O 1
ATOM 1423 N N . LEU A 1 181 ? 2.581 2.121 -6.935 1.00 96.44 181 LEU A N 1
ATOM 1424 C CA . LEU A 1 181 ? 3.120 2.379 -5.587 1.00 96.44 181 LEU A CA 1
ATOM 1425 C C . LEU A 1 181 ? 4.385 1.555 -5.323 1.00 96.44 181 LEU A C 1
ATOM 1427 O O . LEU A 1 181 ? 5.361 2.052 -4.779 1.00 96.44 181 LEU A O 1
ATOM 1431 N N . ARG A 1 182 ? 4.388 0.295 -5.767 1.00 94.00 182 ARG A N 1
ATOM 1432 C CA . ARG A 1 182 ? 5.541 -0.601 -5.644 1.00 94.00 182 ARG A CA 1
ATOM 1433 C C . ARG A 1 182 ? 6.742 -0.110 -6.459 1.00 94.00 182 ARG A C 1
ATOM 1435 O O . ARG A 1 182 ? 7.867 -0.283 -6.010 1.00 94.00 182 ARG A O 1
ATOM 1442 N N . ILE A 1 183 ? 6.505 0.449 -7.646 1.00 93.12 183 ILE A N 1
ATOM 1443 C CA . ILE A 1 183 ? 7.546 1.022 -8.509 1.00 93.12 183 ILE A CA 1
ATOM 1444 C C . ILE A 1 183 ? 8.092 2.306 -7.886 1.00 93.12 183 ILE A C 1
ATOM 1446 O O . ILE A 1 183 ? 9.302 2.419 -7.735 1.00 93.12 183 ILE A O 1
ATOM 1450 N N . GLY A 1 184 ? 7.217 3.229 -7.478 1.00 94.00 184 GLY A N 1
ATOM 1451 C CA . GLY A 1 184 ? 7.639 4.495 -6.875 1.00 94.00 184 GLY A CA 1
ATOM 1452 C C . GLY A 1 184 ? 8.428 4.295 -5.583 1.00 94.00 184 GLY A C 1
ATOM 1453 O O . GLY A 1 184 ? 9.545 4.778 -5.483 1.00 94.00 184 GLY A O 1
ATOM 1454 N N . ALA A 1 185 ? 7.955 3.435 -4.676 1.00 94.75 185 ALA A N 1
ATOM 1455 C CA . ALA A 1 185 ? 8.710 3.087 -3.472 1.00 94.75 185 ALA A CA 1
ATOM 1456 C C . ALA A 1 185 ? 10.088 2.458 -3.776 1.00 94.75 185 ALA A C 1
ATOM 1458 O O . ALA A 1 185 ? 11.020 2.611 -2.992 1.00 94.75 185 ALA A O 1
ATOM 1459 N N . ALA A 1 186 ? 10.242 1.737 -4.894 1.00 93.00 186 ALA A N 1
ATOM 1460 C CA . ALA A 1 186 ? 11.542 1.210 -5.324 1.00 93.00 186 ALA A CA 1
ATOM 1461 C C . ALA A 1 186 ? 12.484 2.325 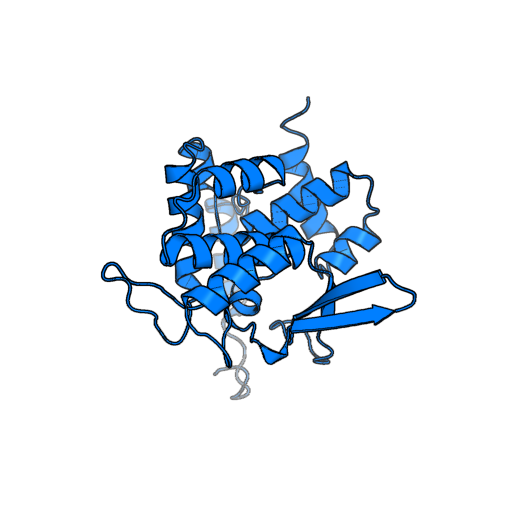-5.793 1.00 93.00 186 ALA A C 1
ATOM 1463 O O . ALA A 1 186 ? 13.671 2.297 -5.477 1.00 93.00 186 ALA A O 1
ATOM 1464 N N . GLN A 1 187 ? 11.938 3.279 -6.549 1.00 90.94 187 GLN A N 1
ATOM 1465 C CA . GLN A 1 187 ? 12.653 4.453 -7.040 1.00 90.94 187 GLN A CA 1
ATOM 1466 C C . GLN A 1 187 ? 13.115 5.320 -5.863 1.00 90.94 187 GLN A C 1
ATOM 1468 O O . GLN A 1 187 ? 14.292 5.648 -5.785 1.00 90.94 187 GLN A O 1
ATOM 1473 N N . ASP A 1 188 ? 12.245 5.567 -4.885 1.00 93.69 188 ASP A N 1
ATOM 1474 C CA . ASP A 1 188 ? 12.583 6.364 -3.701 1.00 93.69 188 ASP A CA 1
ATOM 1475 C C . ASP A 1 188 ? 13.663 5.698 -2.835 1.00 93.69 188 ASP A C 1
ATOM 1477 O O . ASP A 1 188 ? 14.552 6.369 -2.312 1.00 93.69 188 ASP A O 1
ATOM 1481 N N . LEU A 1 189 ? 13.653 4.362 -2.719 1.00 92.06 189 LEU A N 1
ATOM 1482 C CA . LEU A 1 189 ? 14.736 3.634 -2.047 1.00 92.06 189 LEU A CA 1
ATOM 1483 C C . LEU A 1 189 ? 16.075 3.838 -2.759 1.00 92.06 189 LEU A C 1
ATOM 1485 O O . LEU A 1 189 ? 17.086 4.052 -2.090 1.00 92.06 189 LEU A O 1
ATOM 1489 N N . LEU A 1 190 ? 16.088 3.792 -4.091 1.00 88.00 190 LEU A N 1
ATOM 1490 C CA . LEU A 1 190 ? 17.301 4.056 -4.858 1.00 88.00 190 LEU A CA 1
ATOM 1491 C C . LEU A 1 190 ? 17.804 5.481 -4.610 1.00 88.00 190 LEU A C 1
ATOM 1493 O O . LEU A 1 190 ? 18.977 5.655 -4.296 1.00 88.00 190 LEU A O 1
ATOM 1497 N N . VAL A 1 191 ? 16.921 6.477 -4.711 1.00 87.62 191 VAL A N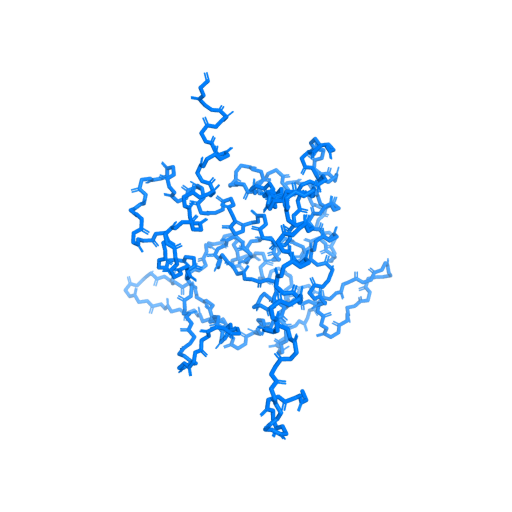 1
ATOM 1498 C CA . VAL A 1 191 ? 17.262 7.892 -4.487 1.00 87.62 191 VAL A CA 1
ATOM 1499 C C . VAL A 1 191 ? 17.798 8.112 -3.071 1.00 87.62 191 VAL A C 1
ATOM 1501 O O . VAL A 1 191 ? 18.733 8.879 -2.881 1.00 87.62 191 VAL A O 1
ATOM 1504 N N . SER A 1 192 ? 17.293 7.367 -2.082 1.00 89.31 192 SER A N 1
ATOM 1505 C CA . SER A 1 192 ? 17.824 7.381 -0.711 1.00 89.31 192 SER A CA 1
ATOM 1506 C C . SER A 1 192 ? 19.178 6.670 -0.531 1.00 89.31 192 SER A C 1
ATOM 1508 O O . SER A 1 192 ? 19.652 6.530 0.595 1.00 89.31 192 SER A O 1
ATOM 1510 N N . GLY A 1 193 ? 19.795 6.185 -1.612 1.00 89.56 193 GLY A N 1
ATOM 1511 C CA . GLY A 1 193 ? 21.086 5.496 -1.590 1.00 89.56 193 GLY A CA 1
ATOM 1512 C C . GLY A 1 193 ? 21.018 4.024 -1.171 1.00 89.56 193 GLY A C 1
ATOM 1513 O O . GLY A 1 193 ? 22.044 3.440 -0.818 1.00 89.56 193 GLY A O 1
ATOM 1514 N N . ALA A 1 194 ? 19.838 3.389 -1.185 1.00 91.69 194 ALA A N 1
ATOM 1515 C CA . ALA A 1 194 ? 19.742 1.970 -0.861 1.00 91.69 194 ALA A CA 1
ATOM 1516 C C . ALA A 1 194 ? 20.439 1.121 -1.932 1.00 91.69 194 ALA A C 1
ATOM 1518 O O . ALA A 1 194 ? 20.233 1.296 -3.134 1.00 91.69 194 ALA A O 1
ATOM 1519 N N . SER A 1 195 ? 21.227 0.141 -1.493 1.00 92.69 195 SER A N 1
ATOM 1520 C CA . SER A 1 195 ? 21.922 -0.762 -2.408 1.00 92.69 195 SER A CA 1
ATOM 1521 C C . SER A 1 195 ? 20.946 -1.681 -3.153 1.00 92.69 195 SER A C 1
ATOM 1523 O O . SER A 1 195 ? 19.870 -2.027 -2.651 1.00 92.69 195 SER A O 1
ATOM 1525 N N . MET A 1 196 ? 21.342 -2.148 -4.341 1.00 91.12 196 MET A N 1
ATOM 1526 C CA . MET A 1 196 ? 20.532 -3.077 -5.139 1.00 91.12 196 MET A CA 1
ATOM 1527 C C . MET A 1 196 ? 20.075 -4.319 -4.338 1.00 91.12 196 MET A C 1
ATOM 1529 O O . MET A 1 196 ? 18.880 -4.627 -4.379 1.00 91.12 196 MET A O 1
ATOM 1533 N N . PRO A 1 197 ? 20.925 -4.991 -3.526 1.00 92.69 197 PRO A N 1
ATOM 1534 C CA . PRO A 1 197 ? 20.475 -6.090 -2.667 1.00 92.69 197 PRO A CA 1
ATOM 1535 C C . PRO A 1 197 ? 19.393 -5.688 -1.655 1.00 92.69 197 PRO A C 1
ATOM 1537 O O . PRO A 1 197 ? 18.456 -6.456 -1.418 1.00 92.69 197 PRO A O 1
ATOM 1540 N N . MET A 1 198 ? 19.467 -4.481 -1.079 1.00 91.50 198 MET A N 1
ATOM 1541 C CA . MET A 1 198 ? 18.439 -3.977 -0.161 1.00 91.50 198 MET A CA 1
ATOM 1542 C C . MET A 1 198 ? 17.109 -3.745 -0.879 1.00 91.50 198 MET A C 1
ATOM 1544 O O . MET A 1 198 ? 16.069 -4.175 -0.375 1.00 91.50 198 MET A O 1
ATOM 1548 N N . ILE A 1 199 ? 17.133 -3.125 -2.064 1.00 91.94 199 ILE A N 1
ATOM 1549 C CA . ILE A 1 199 ? 15.935 -2.876 -2.881 1.00 91.94 199 ILE A CA 1
ATOM 1550 C C . ILE A 1 199 ? 15.299 -4.203 -3.306 1.00 91.94 199 ILE A C 1
ATOM 1552 O O . ILE A 1 199 ? 14.100 -4.415 -3.098 1.00 91.94 199 ILE A O 1
ATOM 1556 N N . MET A 1 200 ? 16.103 -5.134 -3.832 1.00 91.50 200 MET A N 1
ATOM 1557 C CA . MET A 1 200 ? 15.657 -6.476 -4.216 1.00 91.50 200 MET A CA 1
ATOM 1558 C C . MET A 1 200 ? 15.034 -7.224 -3.041 1.00 91.50 200 MET A C 1
ATOM 1560 O O . MET A 1 200 ? 13.936 -7.768 -3.174 1.00 91.50 200 MET A O 1
ATOM 1564 N N . SER A 1 201 ? 15.687 -7.198 -1.876 1.00 89.75 201 SER A N 1
ATOM 1565 C CA . SER A 1 201 ? 15.181 -7.828 -0.658 1.00 89.75 201 SER A CA 1
ATOM 1566 C C . SER A 1 201 ? 13.863 -7.191 -0.212 1.00 89.75 201 SER A C 1
ATOM 1568 O O . SER A 1 201 ? 12.877 -7.897 -0.001 1.00 89.75 201 SER A O 1
ATOM 1570 N N . ARG A 1 202 ? 13.795 -5.858 -0.124 1.00 89.44 202 ARG A N 1
ATOM 1571 C CA . ARG A 1 202 ? 12.610 -5.131 0.351 1.00 89.44 202 ARG A CA 1
ATOM 1572 C C . ARG A 1 202 ? 11.409 -5.324 -0.571 1.00 89.44 202 ARG A C 1
ATOM 1574 O O . ARG A 1 202 ? 10.315 -5.645 -0.102 1.00 89.44 202 ARG A O 1
ATOM 1581 N N . GLY A 1 203 ? 11.614 -5.206 -1.879 1.00 88.69 203 GLY A N 1
ATOM 1582 C CA . GLY A 1 203 ? 10.561 -5.445 -2.855 1.00 88.69 203 GLY A CA 1
ATOM 1583 C C . GLY A 1 203 ? 10.305 -6.914 -3.151 1.00 88.69 203 GLY A C 1
ATOM 1584 O O . GLY A 1 203 ? 9.269 -7.226 -3.722 1.00 88.69 203 GLY A O 1
ATOM 1585 N N . ARG A 1 204 ? 11.156 -7.857 -2.745 1.00 89.25 204 ARG A N 1
ATOM 1586 C CA . ARG A 1 204 ? 11.004 -9.284 -3.090 1.00 89.25 204 ARG A CA 1
ATOM 1587 C C . ARG A 1 204 ? 11.077 -9.505 -4.610 1.00 89.25 204 ARG A C 1
ATOM 1589 O O . ARG A 1 204 ? 10.232 -10.193 -5.194 1.00 89.25 204 ARG A O 1
ATOM 1596 N N . TRP A 1 205 ? 12.036 -8.851 -5.267 1.00 89.00 205 TRP A N 1
ATOM 1597 C CA . TRP A 1 205 ? 12.389 -9.137 -6.661 1.00 89.00 205 TRP A CA 1
ATOM 1598 C C . TRP A 1 205 ? 13.511 -10.164 -6.704 1.00 89.00 205 TRP A C 1
ATOM 1600 O O . TRP A 1 205 ? 14.488 -10.050 -5.973 1.00 89.00 205 TRP A O 1
ATOM 1610 N N . THR A 1 206 ? 13.378 -11.143 -7.591 1.00 85.69 206 THR A N 1
ATOM 1611 C CA . THR A 1 206 ? 14.406 -12.164 -7.824 1.00 85.69 206 THR A CA 1
ATOM 1612 C C . THR A 1 206 ? 15.365 -11.777 -8.944 1.00 85.69 206 THR A C 1
ATOM 1614 O O . THR A 1 206 ? 16.522 -12.170 -8.918 1.00 85.69 206 THR A O 1
ATOM 1617 N N . LYS A 1 207 ? 14.897 -10.991 -9.921 1.00 86.88 207 LYS A N 1
ATOM 1618 C CA . LYS A 1 207 ? 15.681 -10.560 -11.084 1.00 86.88 207 LYS A CA 1
ATOM 1619 C C . LYS A 1 207 ? 16.060 -9.088 -10.973 1.00 86.88 207 LYS A C 1
ATOM 1621 O O . LYS A 1 207 ? 15.167 -8.237 -10.913 1.00 86.88 207 LYS A O 1
ATOM 1626 N N . THR A 1 208 ? 17.356 -8.807 -11.029 1.00 87.19 208 THR A N 1
ATOM 1627 C CA . THR A 1 208 ? 17.948 -7.459 -11.073 1.00 87.19 208 THR A CA 1
ATOM 1628 C C . THR A 1 208 ? 17.373 -6.616 -12.209 1.00 87.19 208 THR A C 1
ATOM 1630 O O . THR A 1 208 ? 16.972 -5.479 -11.973 1.00 87.19 208 THR A O 1
ATOM 1633 N N . ASP A 1 209 ? 17.190 -7.199 -13.397 1.00 85.62 209 ASP A N 1
ATOM 1634 C CA . ASP A 1 209 ? 16.651 -6.520 -14.591 1.00 85.62 209 ASP A CA 1
ATOM 1635 C C . ASP A 1 209 ? 15.257 -5.915 -14.378 1.00 85.62 209 ASP A C 1
ATOM 1637 O O . ASP A 1 209 ? 14.824 -5.015 -15.094 1.00 85.62 209 ASP A O 1
ATOM 1641 N N . THR A 1 210 ? 14.493 -6.436 -13.412 1.00 84.62 210 THR A N 1
ATOM 1642 C CA . THR A 1 210 ? 13.179 -5.863 -13.086 1.00 84.62 210 THR A CA 1
ATOM 1643 C C . THR A 1 210 ? 13.328 -4.532 -12.366 1.00 84.62 210 THR A C 1
ATOM 1645 O O . THR A 1 210 ? 12.558 -3.617 -12.630 1.00 84.62 210 THR A O 1
ATOM 1648 N N . VAL A 1 211 ? 14.310 -4.433 -11.470 1.00 83.81 211 VAL A N 1
ATOM 1649 C CA . VAL A 1 211 ? 14.594 -3.204 -10.731 1.00 83.81 211 VAL A CA 1
ATOM 1650 C C . VAL A 1 211 ? 15.269 -2.192 -11.651 1.00 83.81 211 VAL A C 1
ATOM 1652 O O . VAL A 1 211 ? 14.833 -1.049 -11.671 1.00 83.81 211 VAL A O 1
ATOM 1655 N N . MET A 1 212 ? 16.229 -2.618 -12.483 1.00 83.56 212 MET A N 1
ATOM 1656 C CA . MET A 1 212 ? 16.905 -1.739 -13.453 1.00 83.56 212 MET A CA 1
ATOM 1657 C C . MET A 1 212 ? 15.920 -1.040 -14.403 1.00 83.56 212 MET A C 1
ATOM 1659 O O . MET A 1 212 ? 16.024 0.163 -14.611 1.00 83.56 212 MET A O 1
ATOM 1663 N N . ARG A 1 213 ? 14.880 -1.739 -14.879 1.00 82.19 213 ARG A N 1
ATOM 1664 C CA . ARG A 1 213 ? 13.814 -1.124 -15.696 1.00 82.19 213 ARG A CA 1
ATOM 1665 C C . ARG A 1 213 ? 13.027 -0.023 -14.978 1.00 82.19 213 ARG A C 1
ATOM 1667 O O . ARG A 1 213 ? 12.524 0.903 -15.612 1.00 82.19 213 ARG A O 1
ATOM 1674 N N . TYR A 1 214 ? 12.911 -0.076 -13.650 1.00 79.62 214 TYR A N 1
ATOM 1675 C CA . TYR A 1 214 ? 12.317 1.030 -12.889 1.00 79.62 214 TYR A CA 1
ATOM 1676 C C . TYR A 1 214 ? 13.206 2.278 -12.891 1.00 79.62 214 TYR A C 1
ATOM 1678 O O . TYR A 1 214 ? 12.677 3.384 -12.765 1.00 79.62 214 TYR A O 1
ATOM 1686 N N . LEU A 1 215 ? 14.516 2.108 -13.089 1.00 68.00 215 LEU A N 1
ATOM 1687 C CA . LEU A 1 215 ? 15.510 3.182 -13.093 1.00 68.00 215 LEU A CA 1
ATOM 1688 C C . LEU A 1 215 ? 15.564 3.915 -14.431 1.00 68.00 215 LEU A C 1
ATOM 1690 O O . LEU A 1 215 ? 15.608 5.142 -14.439 1.00 68.00 215 LEU A O 1
ATOM 1694 N N . GLU A 1 216 ? 15.470 3.183 -15.544 1.00 70.19 216 GLU A N 1
ATOM 1695 C CA . GLU A 1 216 ? 15.501 3.742 -16.908 1.00 70.19 216 GLU A CA 1
ATOM 1696 C C . GLU A 1 216 ? 14.465 4.862 -17.118 1.00 70.19 216 GLU A C 1
ATOM 1698 O O . GLU A 1 216 ? 14.702 5.801 -17.867 1.00 70.19 216 GLU A O 1
ATOM 1703 N N . GLN A 1 217 ? 13.323 4.807 -16.423 1.00 62.69 217 GLN A N 1
ATOM 1704 C CA . GLN A 1 217 ? 12.286 5.846 -16.488 1.00 62.69 217 GLN A CA 1
ATOM 1705 C C . GLN A 1 217 ? 12.372 6.908 -15.389 1.00 62.69 217 GLN A C 1
ATOM 1707 O O . GLN A 1 217 ? 11.693 7.929 -15.490 1.00 62.69 217 GLN A O 1
ATOM 1712 N N . TYR A 1 218 ? 13.135 6.661 -14.322 1.00 59.53 218 TYR A N 1
ATOM 1713 C CA . TYR A 1 218 ? 13.360 7.659 -13.278 1.00 59.53 218 TYR A CA 1
ATOM 1714 C C . TYR A 1 218 ? 14.423 8.669 -13.725 1.00 59.53 218 TYR A C 1
ATOM 1716 O O . TYR A 1 218 ? 14.192 9.867 -13.627 1.00 59.53 218 TYR A O 1
ATOM 1724 N N . GLY A 1 219 ? 15.518 8.190 -14.330 1.00 46.41 219 GLY A N 1
ATOM 1725 C CA . GLY A 1 219 ? 16.613 9.030 -14.835 1.00 46.41 219 GLY A CA 1
ATOM 1726 C C . GLY A 1 219 ? 16.241 9.989 -15.974 1.00 46.41 219 GLY A C 1
ATOM 1727 O O . GLY A 1 219 ? 17.046 10.834 -16.329 1.00 46.41 219 GLY A O 1
ATOM 1728 N N . GLY A 1 220 ? 15.026 9.897 -16.527 1.00 42.06 220 GLY A N 1
ATOM 1729 C CA . GLY A 1 220 ? 14.491 10.872 -17.485 1.00 42.06 220 GLY A CA 1
ATOM 1730 C C . GLY A 1 220 ? 13.779 12.073 -16.849 1.00 42.06 220 GLY A C 1
A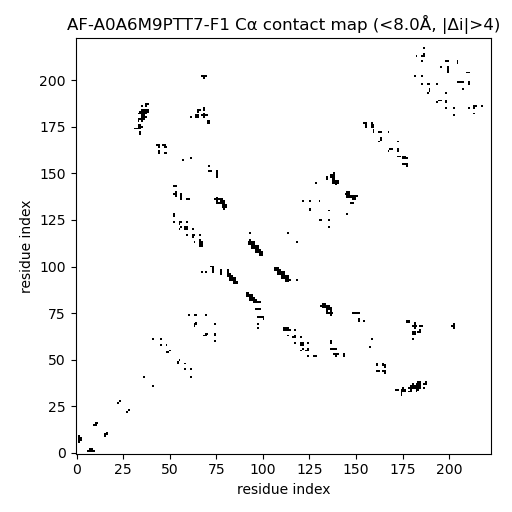TOM 1731 O O . GLY A 1 220 ? 13.149 12.833 -17.577 1.00 42.06 220 GLY A O 1
ATOM 1732 N N . ARG A 1 221 ? 13.786 12.208 -15.513 1.00 44.97 221 ARG A N 1
ATOM 1733 C CA . ARG A 1 221 ? 13.248 13.387 -14.809 1.00 44.97 221 ARG A CA 1
ATOM 1734 C C . ARG A 1 221 ? 14.317 14.374 -14.321 1.00 44.97 221 ARG A C 1
ATOM 1736 O O . ARG A 1 221 ? 13.934 15.494 -14.019 1.00 44.97 221 ARG A O 1
ATOM 1743 N N . ASP A 1 222 ? 15.596 13.984 -14.307 1.00 35.53 222 ASP A N 1
ATOM 1744 C CA . ASP A 1 222 ? 16.704 14.772 -13.732 1.00 35.53 222 ASP A CA 1
ATOM 1745 C C . ASP A 1 222 ? 17.954 14.859 -14.649 1.00 35.53 222 ASP A C 1
ATOM 1747 O O . ASP A 1 222 ? 19.085 14.926 -14.167 1.00 35.53 222 ASP A O 1
ATOM 1751 N N . LEU A 1 223 ? 17.767 14.867 -15.974 1.00 33.91 223 LEU A N 1
ATOM 1752 C CA . LEU A 1 223 ? 18.764 15.293 -16.974 1.00 33.91 223 LEU A CA 1
ATOM 1753 C C . LEU A 1 223 ? 18.097 16.251 -17.964 1.00 33.91 223 LEU A C 1
ATOM 1755 O O . LEU A 1 223 ? 18.795 17.174 -18.434 1.00 33.91 223 LEU A O 1
#

InterPro domains:
  IPR002104 Integrase, catalytic domain [PF00589] (39-217)
  IPR002104 Integrase, catalytic domain [PS51898] (32-223)
  IPR011010 DNA breaking-rejoining enzyme, catalytic core [SSF56349] (31-216)
  IPR013762 Integrase-like, catalytic domain superfamily [G3DSA:1.10.443.10] (32-219)
  IPR052925 Phage Integrase-like Recombinase [PTHR34605] (2-213)

Mean predicted aligned error: 8.45 Å

Solvent-accessible surface area (backbone atoms only — not comparable to full-atom values): 12550 Å² total; per-residue (Å²): 110,46,66,85,68,74,39,79,58,71,76,72,37,68,66,50,47,50,50,52,50,51,50,36,68,76,72,50,80,80,72,83,72,55,42,54,40,29,72,68,52,48,50,47,36,56,71,50,51,84,72,43,78,52,38,27,44,48,45,22,49,54,36,47,27,35,61,48,31,35,50,48,70,42,52,40,65,32,34,49,88,34,55,45,79,46,77,57,96,93,43,78,46,42,32,38,46,47,65,60,56,104,83,53,92,80,61,79,46,47,80,33,66,50,51,71,70,34,52,49,30,40,49,54,24,32,58,78,68,69,54,84,62,56,50,66,41,44,35,55,54,95,90,65,53,73,46,84,50,34,60,59,80,48,49,35,56,51,55,38,51,43,35,54,67,42,65,50,58,69,75,55,44,72,33,46,41,58,54,9,34,32,45,8,43,51,49,48,40,46,74,72,67,50,50,70,71,55,50,30,60,65,54,69,52,91,52,67,70,65,58,52,59,56,44,70,68,51,63,74,76,81,119

Radius of gyration: 19.79 Å; Cα contacts (8 Å, |Δi|>4): 301; chains: 1; bounding box: 46×53×60 Å